Protein AF-A0A3D0XN95-F1 (afdb_monomer)

Foldseek 3Di:
DDDDDPVVVVVVVVVVVVVVVVVVVVVVVPPPDDDDDDDDDDDDDDDDDPDPDDDPPPPPDPPPLVVVLVVLCCQLCPPNDDQQSSQLSLQVSLVCLVVVDDCPQKDKQAARDDQLLLFRIKIWRQDDPPPPPPDPGEIEIEGEHEDPPDALPDLVSVVVSLVSNLCLLLVVDDRHDPSSVVVSVVVNVCLVVDDPRYAYEYEYEEADDDDPVNVVSQVVSQVVSCVRRNPRYHYYYGHVVVSSVVVNVVVPPPPPDDDFDWDWDDDPDPDIDTDGDPVSVCVSVPD

Sequence (287 aa):
MSAMSAEAQKNVRRIAASAHLQIGSQQKKINGWWHSHQFAEAGKAYYDHSSEVSMEVIMDHLPNFLDFLESWREDIIIDNPSSVERGRRFAQKILKDWLNSSDEGLEYFYCDGAGDGGIDLAILNTGSDDSSDGTPNSHTWYLIQSKFGKAFQGSSTLFEESQKLIETLEGKRHHLNSMTDDLVERISNFRKAASENDKIILCFATENPLNDQEKSDLNEIRYMGRHRLGEIFDVESISVENIYKRIEEDSVKPEISVVMRTNVVPSGDNLLVGSTKLIDLYKFVFV

Solvent-accessible surface area (backbone atoms only — not comparable to full-atom values): 17297 Å² total; per-residue (Å²): 141,81,82,80,54,73,68,59,60,52,52,55,54,53,54,55,53,56,55,53,56,64,54,58,65,61,56,68,77,64,72,83,66,84,90,82,83,88,83,84,90,85,90,78,90,87,81,90,80,88,73,87,77,82,77,79,77,77,76,80,68,79,66,57,69,68,62,42,52,53,62,66,39,45,82,37,50,56,90,69,53,54,75,62,56,28,37,50,42,39,50,52,53,56,47,56,64,63,66,72,60,72,75,74,43,58,46,80,45,77,32,75,69,81,40,33,40,56,36,51,32,37,34,41,34,58,44,70,90,78,53,85,79,75,60,76,87,36,40,34,35,40,38,29,33,61,37,69,100,38,56,73,80,50,61,66,51,53,51,56,41,50,48,39,31,53,36,37,72,69,65,73,57,93,67,58,39,74,66,38,49,55,51,45,50,51,53,48,54,44,67,76,68,55,57,93,70,24,37,39,30,42,31,42,38,26,52,54,68,76,52,74,66,49,54,52,48,45,53,54,49,27,52,54,40,22,76,74,74,34,85,42,39,41,61,49,78,46,23,52,51,60,45,49,51,50,52,51,59,64,64,65,52,84,75,82,82,72,94,68,72,59,52,71,44,76,62,69,97,89,38,74,48,70,50,63,53,69,69,56,63,53,56,68,79,76,114

Structure (mmCIF, N/CA/C/O backbone):
data_AF-A0A3D0XN95-F1
#
_entry.id   AF-A0A3D0XN95-F1
#
loop_
_atom_site.group_PDB
_atom_site.id
_atom_site.type_symbol
_atom_site.label_atom_id
_atom_site.label_alt_id
_atom_site.label_comp_id
_atom_site.label_asym_id
_atom_site.label_entity_id
_atom_site.label_seq_id
_atom_site.pdbx_PDB_ins_code
_atom_site.Cartn_x
_atom_site.Cartn_y
_atom_site.Cartn_z
_atom_site.occupancy
_atom_site.B_iso_or_equiv
_atom_site.auth_seq_id
_atom_site.auth_comp_id
_atom_site.auth_asym_id
_atom_site.auth_atom_id
_atom_site.pdbx_PDB_model_num
ATOM 1 N N . MET A 1 1 ? -22.372 7.043 -54.250 1.00 38.69 1 MET A N 1
ATOM 2 C CA . MET A 1 1 ? -22.547 8.341 -53.563 1.00 38.69 1 MET A CA 1
ATOM 3 C C . MET A 1 1 ? -23.722 8.209 -52.609 1.00 38.69 1 MET A C 1
ATOM 5 O O . MET A 1 1 ? -24.854 8.221 -53.066 1.00 38.69 1 MET A O 1
ATOM 9 N N . SER A 1 2 ? -23.457 7.993 -51.320 1.00 39.78 2 SER A N 1
ATOM 10 C CA . SER A 1 2 ? -24.478 8.037 -50.267 1.00 39.78 2 SER A CA 1
ATOM 11 C C . SER A 1 2 ? -24.239 9.312 -49.464 1.00 39.78 2 SER A C 1
ATOM 13 O O . SER A 1 2 ? -23.130 9.529 -48.978 1.00 39.78 2 SER A O 1
ATOM 15 N N . ALA A 1 3 ? -25.232 10.198 -49.425 1.00 41.50 3 ALA A N 1
ATOM 16 C CA . ALA A 1 3 ? -25.154 11.452 -48.692 1.00 41.50 3 ALA A CA 1
ATOM 17 C C . ALA A 1 3 ? -25.271 11.167 -47.187 1.00 41.50 3 ALA A C 1
ATOM 19 O O . ALA A 1 3 ? -26.263 10.598 -46.734 1.00 41.50 3 ALA A O 1
ATOM 20 N N . MET A 1 4 ? -24.255 11.559 -46.414 1.00 45.19 4 MET A N 1
ATOM 21 C CA . MET A 1 4 ? -24.313 11.530 -44.951 1.00 45.19 4 MET A CA 1
ATOM 22 C C . MET A 1 4 ? -25.458 12.417 -44.449 1.00 45.19 4 MET A C 1
ATOM 24 O O . MET A 1 4 ? -25.619 13.550 -44.903 1.00 45.19 4 MET A O 1
ATOM 28 N N . SER A 1 5 ? -26.228 11.902 -43.488 1.00 58.12 5 SER A N 1
ATOM 29 C CA . SER A 1 5 ? -27.313 12.638 -42.835 1.00 58.12 5 SER A CA 1
ATOM 30 C C . SER A 1 5 ? -26.773 13.858 -42.070 1.00 58.12 5 SER A C 1
ATOM 32 O O . SER A 1 5 ? -25.661 13.841 -41.531 1.00 58.12 5 SER A O 1
ATOM 34 N N . ALA A 1 6 ? -27.576 14.925 -42.010 1.00 46.06 6 ALA A N 1
ATOM 35 C CA . ALA A 1 6 ? -27.247 16.180 -41.331 1.00 46.06 6 ALA A CA 1
ATOM 36 C C . ALA A 1 6 ? -26.903 15.998 -39.834 1.00 46.06 6 ALA A C 1
ATOM 38 O O . ALA A 1 6 ? -26.145 16.790 -39.272 1.00 46.06 6 ALA A O 1
ATOM 39 N N . GLU A 1 7 ? -27.390 14.922 -39.207 1.00 40.81 7 GLU A N 1
ATOM 40 C CA . GLU A 1 7 ? -27.072 14.530 -37.827 1.00 40.81 7 GLU A CA 1
ATOM 41 C C . GLU A 1 7 ? -25.581 14.167 -37.676 1.00 40.81 7 GLU A C 1
ATOM 43 O O . GLU A 1 7 ? -24.904 14.602 -36.742 1.00 40.81 7 GLU A O 1
ATOM 48 N N . ALA A 1 8 ? -25.029 13.444 -38.658 1.00 40.41 8 ALA A N 1
ATOM 49 C CA . ALA A 1 8 ? -23.632 13.017 -38.666 1.00 40.41 8 ALA A CA 1
ATOM 50 C C . ALA A 1 8 ? -22.678 14.204 -38.876 1.00 40.41 8 ALA A C 1
ATOM 52 O O . ALA A 1 8 ? -21.630 14.288 -38.237 1.00 40.41 8 ALA A O 1
ATOM 53 N N . GLN A 1 9 ? -23.067 15.182 -39.698 1.00 41.91 9 GLN A N 1
ATOM 54 C CA . GLN A 1 9 ? -22.288 16.411 -39.889 1.00 41.91 9 GLN A CA 1
ATOM 55 C C . GLN A 1 9 ? -22.263 17.290 -38.627 1.00 41.91 9 GLN A C 1
ATOM 57 O O . GLN A 1 9 ? -21.264 17.964 -38.358 1.00 41.91 9 GLN A O 1
ATOM 62 N N . LYS A 1 10 ? -23.335 17.266 -37.825 1.00 41.88 10 LYS A N 1
ATOM 63 C CA . LYS A 1 10 ? -23.427 18.004 -36.559 1.00 41.88 10 LYS A CA 1
ATOM 64 C C . LYS A 1 10 ? -22.543 17.386 -35.469 1.00 41.88 10 LYS A C 1
ATOM 66 O O . LYS A 1 10 ? -21.868 18.128 -34.757 1.00 41.88 10 LYS A O 1
ATOM 71 N N . ASN A 1 11 ? -22.472 16.055 -35.394 1.00 41.75 11 ASN A N 1
ATOM 72 C CA . ASN A 1 11 ? -21.596 15.354 -34.447 1.00 41.75 11 ASN A CA 1
ATOM 73 C C . ASN A 1 11 ? -20.106 15.515 -34.788 1.00 41.75 11 ASN A C 1
ATOM 75 O O . ASN A 1 11 ? -19.307 15.782 -33.892 1.00 41.75 11 ASN A O 1
ATOM 79 N N . VAL A 1 12 ? -19.738 15.491 -36.073 1.00 40.44 12 VAL A N 1
ATOM 80 C CA . VAL A 1 12 ? -18.351 15.740 -36.517 1.00 40.44 12 VAL A CA 1
ATOM 81 C C . VAL A 1 12 ? -17.880 17.153 -36.148 1.00 40.44 12 VAL A C 1
ATOM 83 O O . VAL A 1 12 ? -16.756 17.334 -35.683 1.00 40.44 12 VAL A O 1
ATOM 86 N N . ARG A 1 13 ? -18.748 18.167 -36.270 1.00 38.28 13 ARG A N 1
ATOM 87 C CA . ARG A 1 13 ? -18.416 19.546 -35.864 1.00 38.28 13 ARG A CA 1
ATOM 88 C C . ARG A 1 13 ? -18.261 19.709 -34.351 1.00 38.28 13 ARG A C 1
ATOM 90 O O . ARG A 1 13 ? -17.455 20.526 -33.917 1.00 38.28 13 ARG A O 1
ATOM 97 N N . ARG A 1 14 ? -18.999 18.935 -33.549 1.00 39.00 14 ARG A N 1
ATOM 98 C CA . ARG A 1 14 ? -18.921 18.982 -32.079 1.00 39.00 14 ARG A CA 1
ATOM 99 C C . ARG A 1 14 ? -17.619 18.362 -31.560 1.00 39.00 14 ARG A C 1
ATOM 101 O O . ARG A 1 14 ? -16.988 18.935 -30.679 1.00 39.00 14 ARG A O 1
ATOM 108 N N . ILE A 1 15 ? -17.179 17.264 -32.177 1.00 39.69 15 ILE A N 1
ATOM 109 C CA . ILE A 1 15 ? -15.905 16.593 -31.871 1.00 39.69 15 ILE A CA 1
ATOM 110 C C . ILE A 1 15 ? -14.711 17.472 -32.284 1.00 39.69 15 ILE A C 1
ATOM 112 O O . ILE A 1 15 ? -13.781 17.659 -31.502 1.00 39.69 15 ILE A O 1
ATOM 116 N N . ALA A 1 16 ? -14.773 18.107 -33.461 1.00 34.00 16 ALA A N 1
ATOM 117 C CA . ALA A 1 16 ? -13.723 19.016 -33.928 1.00 34.00 16 ALA A CA 1
ATOM 118 C C . ALA A 1 16 ? -13.575 20.278 -33.051 1.00 34.00 16 ALA A C 1
ATOM 120 O O . ALA A 1 16 ? -12.460 20.746 -32.830 1.00 34.00 16 ALA A O 1
ATOM 121 N N . ALA A 1 17 ? -14.678 20.811 -32.512 1.00 33.47 17 ALA A N 1
ATOM 122 C CA . ALA A 1 17 ? -14.645 21.965 -31.610 1.00 33.47 17 ALA A CA 1
ATOM 123 C C . ALA A 1 17 ? -14.072 21.623 -30.220 1.00 33.47 17 ALA A C 1
ATOM 125 O O . ALA A 1 17 ? -13.366 22.444 -29.637 1.00 33.47 17 ALA A O 1
ATOM 126 N N . SER A 1 18 ? -14.319 20.408 -29.715 1.00 32.75 18 SER A N 1
ATOM 127 C CA . SER A 1 18 ? -13.774 19.948 -28.428 1.00 32.75 18 SER A CA 1
ATOM 128 C C . SER A 1 18 ? -12.261 19.703 -28.500 1.00 32.75 18 SER A C 1
ATOM 130 O O . SER A 1 18 ? -11.528 20.088 -27.592 1.00 32.75 18 SER A O 1
ATOM 132 N N . ALA A 1 19 ? -11.772 19.169 -29.627 1.00 32.81 19 ALA A N 1
ATOM 133 C CA . ALA A 1 19 ? -10.341 18.973 -29.869 1.00 32.81 19 ALA A CA 1
ATOM 134 C C . ALA A 1 19 ? -9.568 20.302 -30.012 1.00 32.81 19 ALA A C 1
ATOM 136 O O . ALA A 1 19 ? -8.422 20.410 -29.579 1.00 32.81 19 ALA A O 1
ATOM 137 N N . HIS A 1 20 ? -10.195 21.349 -30.564 1.00 30.14 20 HIS A N 1
ATOM 138 C CA . HIS A 1 20 ? -9.554 22.661 -30.726 1.00 30.14 20 HIS A CA 1
ATOM 139 C C . HIS A 1 20 ? -9.358 23.412 -29.393 1.00 30.14 20 HIS A C 1
ATOM 141 O O . HIS A 1 20 ? -8.415 24.190 -29.254 1.00 30.14 20 HIS A O 1
ATOM 147 N N . LEU A 1 21 ? -10.207 23.153 -28.391 1.00 33.44 21 LEU A N 1
ATOM 148 C CA . LEU A 1 21 ? -10.106 23.759 -27.056 1.00 33.44 21 LEU A CA 1
ATOM 149 C C . LEU A 1 21 ? -9.021 23.110 -26.179 1.00 33.44 21 LEU A C 1
ATOM 151 O O . LEU A 1 21 ? -8.367 23.819 -25.417 1.00 33.44 21 LEU A O 1
ATOM 155 N N . GLN A 1 22 ? -8.770 21.804 -26.326 1.00 34.84 22 GLN A N 1
ATOM 156 C CA . GLN A 1 22 ? -7.697 21.108 -25.596 1.00 34.84 22 GLN A CA 1
ATOM 157 C C . GLN A 1 22 ? -6.292 21.434 -26.128 1.00 34.84 22 GLN A C 1
ATOM 159 O O . GLN A 1 22 ? -5.339 21.489 -25.355 1.00 34.84 22 GLN A O 1
ATOM 164 N N . ILE A 1 23 ? -6.156 21.718 -27.426 1.00 34.66 23 ILE A N 1
ATOM 165 C CA . ILE A 1 23 ? -4.858 22.054 -28.036 1.00 34.66 23 ILE A CA 1
ATOM 166 C C . ILE A 1 23 ? -4.453 23.509 -27.718 1.00 34.66 23 ILE A C 1
ATOM 168 O O . ILE A 1 23 ? -3.278 23.802 -27.488 1.00 34.66 23 ILE A O 1
ATOM 172 N N . GLY A 1 24 ? -5.426 24.422 -27.601 1.00 30.47 24 GLY A N 1
ATOM 173 C CA . GLY A 1 24 ? -5.173 25.837 -27.306 1.00 30.47 24 GLY A CA 1
ATOM 174 C C . GLY A 1 24 ? -4.627 26.129 -25.899 1.00 30.47 24 GLY A C 1
ATOM 175 O O . GLY A 1 24 ? -3.962 27.151 -25.709 1.00 30.47 24 GLY A O 1
ATOM 176 N N . SER A 1 25 ? -4.862 25.258 -24.910 1.00 34.44 25 SER A N 1
ATOM 177 C CA . SER A 1 25 ? -4.380 25.462 -23.533 1.00 34.44 25 SER A CA 1
ATOM 178 C C . SER A 1 25 ? -2.926 25.014 -23.335 1.00 34.44 25 SER A C 1
ATOM 180 O O . SER A 1 25 ? -2.203 25.630 -22.549 1.00 34.44 25 SER A O 1
ATOM 182 N N . GLN A 1 26 ? -2.455 24.023 -24.100 1.00 33.81 26 GLN A N 1
ATOM 183 C CA . GLN A 1 26 ? -1.064 23.560 -24.045 1.00 33.81 26 GLN A CA 1
ATOM 184 C C . GLN A 1 26 ? -0.099 24.434 -24.865 1.00 33.81 26 GLN A 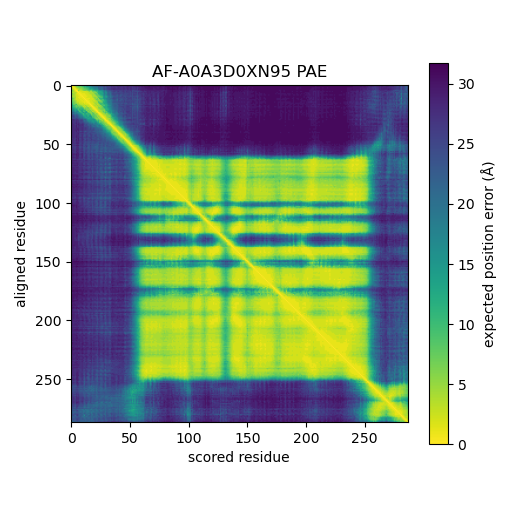C 1
ATOM 186 O O . GLN A 1 26 ? 1.057 24.610 -24.482 1.00 33.81 26 GLN A O 1
ATOM 191 N N . GLN A 1 27 ? -0.575 25.094 -25.926 1.00 31.34 27 GLN A N 1
ATOM 192 C CA . GLN A 1 27 ? 0.262 25.954 -26.776 1.00 31.34 27 GLN A CA 1
ATOM 193 C C . GLN A 1 27 ? 0.691 27.284 -26.131 1.00 31.34 27 GLN A C 1
ATOM 195 O O . GLN A 1 27 ? 1.663 27.898 -26.572 1.00 31.34 27 GLN A O 1
ATOM 200 N N . LYS A 1 28 ? 0.040 27.729 -25.046 1.00 33.41 28 LYS A N 1
ATOM 201 C CA . LYS A 1 28 ? 0.428 28.967 -24.342 1.00 33.41 28 LYS A CA 1
ATOM 202 C C . LYS A 1 28 ? 1.665 28.831 -23.448 1.00 33.41 28 LYS A C 1
ATOM 204 O O . LYS A 1 28 ? 2.255 29.855 -23.120 1.00 33.41 28 LYS A O 1
ATOM 209 N N . LYS A 1 29 ? 2.087 27.615 -23.077 1.00 34.34 29 LYS A N 1
ATOM 210 C CA . LYS A 1 29 ? 3.284 27.411 -22.235 1.00 34.34 29 LYS A CA 1
ATOM 211 C C . LYS A 1 29 ? 4.600 27.357 -23.021 1.00 34.34 29 LYS A C 1
ATOM 213 O O . LYS A 1 29 ? 5.652 27.509 -22.414 1.00 34.34 29 LYS A O 1
ATOM 218 N N . ILE A 1 30 ? 4.554 27.204 -24.346 1.00 32.94 30 ILE A N 1
ATOM 219 C CA . ILE A 1 30 ? 5.758 26.981 -25.169 1.00 32.94 30 ILE A CA 1
ATOM 220 C C . ILE A 1 30 ? 6.213 28.259 -25.911 1.00 32.94 30 ILE A C 1
ATOM 222 O O . ILE A 1 30 ? 7.388 28.408 -26.224 1.00 32.94 30 ILE A O 1
ATOM 226 N N . ASN A 1 31 ? 5.341 29.258 -26.091 1.00 29.31 31 ASN A N 1
ATOM 227 C CA . ASN A 1 31 ? 5.646 30.478 -26.864 1.00 29.31 31 ASN A CA 1
ATOM 228 C C . ASN A 1 31 ? 6.386 31.595 -26.086 1.00 29.31 31 ASN A C 1
ATOM 230 O O . ASN A 1 31 ? 6.378 32.748 -26.510 1.00 29.31 31 ASN A O 1
ATOM 234 N N . GLY A 1 32 ? 7.012 31.288 -24.945 1.00 30.02 32 GLY A N 1
ATOM 235 C CA . GLY A 1 32 ? 7.774 32.261 -24.141 1.00 30.02 32 GLY A CA 1
ATOM 236 C C . GLY A 1 32 ? 9.239 32.436 -24.555 1.00 30.02 32 GLY A C 1
ATOM 237 O O . GLY A 1 32 ? 9.941 33.281 -24.004 1.00 30.02 32 GLY A O 1
ATOM 238 N N . TRP A 1 33 ? 9.715 31.649 -25.514 1.00 29.66 33 TRP A N 1
ATOM 239 C CA . TRP A 1 33 ? 11.101 31.664 -25.960 1.00 29.66 33 TRP A CA 1
ATOM 240 C C . TRP A 1 33 ? 11.114 31.814 -27.483 1.00 29.66 33 TRP A C 1
ATOM 242 O O . TRP A 1 33 ? 10.385 31.107 -28.170 1.00 29.66 33 TRP A O 1
ATOM 252 N N . TRP A 1 34 ? 11.933 32.740 -27.987 1.00 25.95 34 TRP A N 1
ATOM 253 C CA . TRP A 1 34 ? 12.151 33.068 -29.408 1.00 25.95 34 TRP A CA 1
ATOM 254 C C . TRP A 1 34 ? 11.196 34.092 -30.047 1.00 25.95 34 TRP A C 1
ATOM 256 O O . TRP A 1 34 ? 10.485 33.838 -31.015 1.00 25.95 34 TRP A O 1
ATOM 266 N N . HIS A 1 35 ? 11.295 35.341 -29.590 1.00 30.53 35 HIS A N 1
ATOM 267 C CA . HIS A 1 35 ? 11.301 36.465 -30.527 1.00 30.53 35 HIS A CA 1
ATOM 268 C C . HIS A 1 35 ? 12.750 36.762 -30.917 1.00 30.53 35 HIS A C 1
ATOM 270 O O . HIS A 1 35 ? 13.532 37.168 -30.063 1.00 30.53 35 HIS A O 1
ATOM 276 N N . SER A 1 36 ? 13.113 36.583 -32.192 1.00 29.39 36 SER A N 1
ATOM 277 C CA . SER A 1 36 ? 13.575 37.682 -33.056 1.00 29.39 36 SER A CA 1
ATOM 278 C C . SER A 1 36 ? 14.161 37.188 -34.397 1.00 29.39 36 SER A C 1
ATOM 280 O O . SER A 1 36 ? 14.805 36.150 -34.459 1.00 29.39 36 SER A O 1
ATOM 282 N N . HIS A 1 37 ? 13.959 38.021 -35.425 1.00 27.55 37 HIS A N 1
ATOM 283 C CA . HIS A 1 37 ? 14.639 38.098 -36.730 1.00 27.55 37 HIS A CA 1
ATOM 284 C C . HIS A 1 37 ? 14.218 37.158 -37.881 1.00 27.55 37 HIS A C 1
ATOM 286 O O . HIS A 1 37 ? 14.636 36.016 -38.005 1.00 27.55 37 HIS A O 1
ATOM 292 N N . GLN A 1 38 ? 13.390 37.754 -38.754 1.00 30.27 38 GLN A N 1
ATOM 293 C CA . GLN A 1 38 ? 13.483 37.812 -40.223 1.00 30.27 38 GLN A CA 1
ATOM 294 C C . GLN A 1 38 ? 14.516 36.895 -40.899 1.00 30.27 38 GLN A C 1
ATOM 296 O O . GLN A 1 38 ? 15.697 37.063 -40.649 1.00 30.27 38 GLN A O 1
ATOM 301 N N . PHE A 1 39 ? 14.082 36.093 -41.880 1.00 27.31 39 PHE A N 1
ATOM 302 C CA . PHE A 1 39 ? 14.499 36.252 -43.282 1.00 27.31 39 PHE A CA 1
ATOM 303 C C . PHE A 1 39 ? 13.476 35.595 -44.222 1.00 27.31 39 PHE A C 1
ATOM 305 O O . PHE A 1 39 ? 13.136 34.419 -44.103 1.00 27.31 39 PHE A O 1
ATOM 312 N N . ALA A 1 40 ? 12.962 36.412 -45.139 1.00 30.00 40 ALA A N 1
ATOM 313 C CA . ALA A 1 40 ? 12.349 35.981 -46.384 1.00 30.00 40 ALA A CA 1
ATOM 314 C C . ALA A 1 40 ? 13.454 35.617 -47.394 1.00 30.00 40 ALA A C 1
ATOM 316 O O . ALA A 1 40 ? 14.588 36.057 -47.239 1.00 30.00 40 ALA A O 1
ATOM 317 N N . GLU A 1 41 ? 13.060 34.903 -48.451 1.00 29.16 41 GLU A N 1
ATOM 318 C CA . GLU A 1 41 ? 13.826 34.607 -49.677 1.00 29.16 41 GLU A CA 1
ATOM 319 C C . GLU A 1 41 ? 14.790 33.409 -49.646 1.00 29.16 41 GLU A C 1
ATOM 321 O O . GLU A 1 41 ? 15.972 33.544 -49.363 1.00 29.16 41 GLU A O 1
ATOM 326 N N . ALA A 1 42 ? 14.293 32.247 -50.090 1.00 25.66 42 ALA A N 1
ATOM 327 C CA . ALA A 1 42 ? 15.011 31.348 -51.009 1.00 25.66 42 ALA A CA 1
ATOM 328 C C . ALA A 1 42 ? 14.068 30.247 -51.531 1.00 25.66 42 ALA A C 1
ATOM 330 O O . ALA A 1 42 ? 14.258 29.055 -51.312 1.00 25.66 42 ALA A O 1
ATOM 331 N N . GLY A 1 43 ? 13.006 30.648 -52.232 1.00 30.20 43 GLY A N 1
ATOM 332 C CA . GLY A 1 43 ? 12.266 29.731 -53.090 1.00 30.20 43 GLY A CA 1
ATOM 333 C C . GLY A 1 43 ? 12.896 29.719 -54.477 1.00 30.20 43 GLY A C 1
ATOM 334 O O . GLY A 1 43 ? 12.663 30.662 -55.228 1.00 30.20 43 GLY A O 1
ATOM 335 N N . LYS A 1 44 ? 13.664 28.675 -54.818 1.00 29.33 44 LYS A N 1
ATOM 336 C CA . LYS A 1 44 ? 13.716 28.065 -56.163 1.00 29.33 44 LYS A CA 1
ATOM 337 C C . LYS A 1 44 ? 14.794 26.985 -56.262 1.00 29.33 44 LYS A C 1
ATOM 339 O O . LYS A 1 44 ? 15.927 27.200 -55.863 1.00 29.33 44 LYS A O 1
ATOM 344 N N . ALA A 1 45 ? 14.401 25.914 -56.951 1.00 30.16 45 ALA A N 1
ATOM 345 C CA . ALA A 1 45 ? 15.193 24.772 -57.400 1.00 30.16 45 ALA A CA 1
ATOM 346 C C . ALA A 1 45 ? 15.533 23.747 -56.312 1.00 30.16 45 ALA A C 1
ATOM 348 O O . ALA A 1 45 ? 16.535 23.877 -55.637 1.00 30.16 45 ALA A O 1
ATOM 349 N N . TYR A 1 46 ? 14.690 22.722 -56.187 1.00 27.05 46 TYR A N 1
ATOM 350 C CA . TYR A 1 46 ? 15.087 21.307 -56.210 1.00 27.05 46 TYR A CA 1
ATOM 351 C C . TYR A 1 46 ? 13.787 20.495 -56.270 1.00 27.05 46 TYR A C 1
ATOM 353 O O . TYR A 1 46 ? 13.112 20.280 -55.268 1.00 27.05 46 TYR A O 1
ATOM 361 N N . TYR A 1 47 ? 13.370 20.156 -57.489 1.00 29.02 47 TYR A N 1
ATOM 362 C CA . TYR A 1 47 ? 12.383 19.107 -57.718 1.00 29.02 47 TYR A CA 1
ATOM 363 C C . TYR A 1 47 ? 13.150 17.850 -58.092 1.00 29.02 47 TYR A C 1
ATOM 365 O O . TYR A 1 47 ? 14.153 17.934 -58.799 1.00 29.02 47 TYR A O 1
ATOM 373 N N . ASP A 1 48 ? 12.572 16.732 -57.676 1.00 30.94 48 ASP A N 1
ATOM 374 C CA . ASP A 1 48 ? 12.966 15.364 -57.980 1.00 30.94 48 ASP A CA 1
ATOM 375 C C . ASP A 1 48 ? 14.045 14.826 -57.046 1.00 30.94 48 ASP A C 1
ATOM 377 O O . ASP A 1 48 ? 15.201 15.198 -57.170 1.00 30.94 48 ASP A O 1
ATOM 381 N N . HIS A 1 49 ? 13.606 14.040 -56.060 1.00 29.44 49 HIS A N 1
ATOM 382 C CA . HIS A 1 49 ? 14.213 12.831 -55.481 1.00 29.44 49 HIS A CA 1
ATOM 383 C C . HIS A 1 49 ? 13.200 12.346 -54.428 1.00 29.44 49 HIS A C 1
ATOM 385 O O . HIS A 1 49 ? 13.252 12.720 -53.258 1.00 29.44 49 HIS A O 1
ATOM 391 N N . SER A 1 50 ? 12.194 11.579 -54.860 1.00 31.88 50 SER A N 1
ATOM 392 C CA . SER A 1 50 ? 11.298 10.871 -53.942 1.00 31.88 50 SER A CA 1
ATOM 393 C C . SER A 1 50 ? 12.049 9.684 -53.340 1.00 31.88 50 SER A C 1
ATOM 395 O O . SER A 1 50 ? 12.012 8.578 -53.878 1.00 31.88 50 SER A O 1
ATOM 397 N N . SER A 1 51 ? 12.772 9.910 -52.250 1.00 34.62 51 SER A N 1
ATOM 398 C CA . SER A 1 51 ? 13.300 8.828 -51.425 1.00 34.62 51 SER A CA 1
ATOM 399 C C . SER A 1 51 ? 12.142 8.259 -50.602 1.00 34.62 51 SER A C 1
ATOM 401 O O . SER A 1 51 ? 11.615 8.936 -49.720 1.00 34.62 51 SER A O 1
ATOM 403 N N . GLU A 1 52 ? 11.718 7.024 -50.886 1.00 34.19 52 GLU A N 1
ATOM 404 C CA . GLU A 1 52 ? 10.950 6.237 -49.916 1.00 34.19 52 GLU A CA 1
ATOM 405 C C . GLU A 1 52 ? 11.873 5.987 -48.715 1.00 34.19 52 GLU A C 1
ATOM 407 O O . GLU A 1 52 ? 12.754 5.133 -48.754 1.00 34.19 52 GLU A O 1
ATOM 412 N N . VAL A 1 53 ? 11.719 6.789 -47.662 1.00 33.97 53 VAL A N 1
ATOM 413 C CA . VAL A 1 53 ? 12.355 6.530 -46.370 1.00 33.97 53 VAL A CA 1
ATOM 414 C C . VAL A 1 53 ? 11.431 5.582 -45.613 1.00 33.97 53 VAL A C 1
ATOM 416 O O . VAL A 1 53 ? 10.422 6.003 -45.051 1.00 33.97 53 VAL A O 1
ATOM 419 N N . SER A 1 54 ? 11.747 4.288 -45.631 1.00 31.78 54 SER A N 1
ATOM 420 C CA . SER A 1 54 ? 11.168 3.328 -44.694 1.00 31.78 54 SER A CA 1
ATOM 421 C C . SER A 1 54 ? 11.842 3.532 -43.340 1.00 31.78 54 SER A C 1
ATOM 423 O O . SER A 1 54 ? 12.987 3.131 -43.139 1.00 31.78 54 SER A O 1
ATOM 425 N N . MET A 1 55 ? 11.153 4.206 -42.427 1.00 33.06 55 MET A N 1
ATOM 426 C CA . MET A 1 55 ? 11.562 4.277 -41.032 1.00 33.06 55 MET A CA 1
ATOM 427 C C . MET A 1 55 ? 11.034 3.006 -40.358 1.00 33.06 55 MET A C 1
ATOM 429 O O . MET A 1 55 ? 9.840 2.906 -40.082 1.00 33.06 55 MET A O 1
ATOM 433 N N . GLU A 1 56 ? 11.891 2.000 -40.171 1.00 31.20 56 GLU A N 1
ATOM 434 C CA . GLU A 1 56 ? 11.594 0.929 -39.217 1.00 31.20 56 GLU A CA 1
ATOM 435 C C . GLU A 1 56 ? 11.598 1.570 -37.830 1.00 31.20 56 GLU A C 1
ATOM 437 O O . GLU A 1 56 ? 12.643 1.960 -37.308 1.00 31.20 56 GLU A O 1
ATOM 442 N N . VAL A 1 57 ? 10.407 1.742 -37.260 1.00 35.84 57 VAL A N 1
ATOM 443 C CA . VAL A 1 57 ? 10.268 2.002 -35.832 1.00 35.84 57 VAL A CA 1
ATOM 444 C C . VAL A 1 57 ? 10.724 0.718 -35.153 1.00 35.84 57 VAL A C 1
ATOM 446 O O . VAL A 1 57 ? 10.008 -0.282 -35.170 1.00 35.84 57 VAL A O 1
ATOM 449 N N . ILE A 1 58 ? 11.956 0.718 -34.644 1.00 35.72 58 ILE A N 1
ATOM 450 C CA . ILE A 1 58 ? 12.428 -0.337 -33.752 1.00 35.72 58 ILE A CA 1
ATOM 451 C C . ILE A 1 58 ? 11.471 -0.292 -32.566 1.00 35.72 58 ILE A C 1
ATOM 453 O O . ILE A 1 58 ? 11.430 0.701 -31.844 1.00 35.72 58 ILE A O 1
ATOM 457 N N . MET A 1 59 ? 10.629 -1.317 -32.448 1.00 41.12 59 MET A N 1
ATOM 458 C CA . MET A 1 59 ? 9.756 -1.466 -31.297 1.00 41.12 59 MET A CA 1
ATOM 459 C C . MET A 1 59 ? 10.671 -1.586 -30.082 1.00 41.12 59 MET A C 1
ATOM 461 O O . MET A 1 59 ? 11.435 -2.550 -29.989 1.00 41.12 59 MET A O 1
ATOM 465 N N . ASP A 1 60 ? 10.615 -0.612 -29.176 1.00 51.97 60 ASP A N 1
ATOM 466 C CA . ASP A 1 60 ? 11.150 -0.791 -27.832 1.00 51.97 60 ASP A CA 1
ATOM 467 C C . ASP A 1 60 ? 10.292 -1.878 -27.182 1.00 51.97 60 ASP A C 1
ATOM 469 O O . ASP A 1 60 ? 9.240 -1.622 -26.596 1.00 51.97 60 ASP A O 1
ATOM 473 N N . HIS A 1 61 ? 10.697 -3.135 -27.368 1.00 63.75 61 HIS A N 1
ATOM 474 C CA . HIS A 1 61 ? 10.188 -4.224 -26.558 1.00 63.75 61 HIS A CA 1
ATOM 475 C C . HIS A 1 61 ? 10.423 -3.833 -25.105 1.00 63.75 61 HIS A C 1
ATOM 477 O O . HIS A 1 61 ? 11.539 -3.439 -24.750 1.00 63.75 61 HIS A O 1
ATOM 483 N N . LEU A 1 62 ? 9.375 -3.928 -24.281 1.00 70.44 62 LEU A N 1
ATOM 484 C CA . LEU A 1 62 ? 9.522 -3.691 -22.854 1.00 70.44 62 LEU A CA 1
ATOM 485 C C . LEU A 1 62 ? 10.709 -4.540 -22.359 1.00 70.44 62 LEU A C 1
ATOM 487 O O . LEU A 1 62 ? 10.775 -5.730 -22.699 1.00 70.44 62 LEU A O 1
ATOM 491 N N . PRO A 1 63 ? 11.663 -3.960 -21.606 1.00 82.75 63 PRO A N 1
ATOM 492 C CA . PRO A 1 63 ? 12.764 -4.733 -21.049 1.00 82.75 63 PRO A CA 1
ATOM 493 C C . PRO A 1 63 ? 12.194 -5.898 -20.241 1.00 82.75 63 PRO A C 1
ATOM 495 O O . PRO A 1 63 ? 11.096 -5.786 -19.693 1.00 82.75 63 PRO A O 1
ATOM 498 N N . ASN A 1 64 ? 12.912 -7.021 -20.148 1.00 90.56 64 ASN A N 1
ATOM 499 C CA . ASN A 1 64 ? 12.463 -8.108 -19.276 1.00 90.56 64 ASN A CA 1
ATOM 500 C C . ASN A 1 64 ? 12.359 -7.607 -17.821 1.00 90.56 64 ASN A C 1
ATOM 502 O O . ASN A 1 64 ? 12.975 -6.606 -17.452 1.00 90.56 64 ASN A O 1
ATOM 506 N N . PHE A 1 65 ? 11.599 -8.314 -16.982 1.00 90.19 65 PHE A N 1
ATOM 507 C CA . PHE A 1 65 ? 11.331 -7.862 -15.615 1.00 90.19 65 PHE A CA 1
ATOM 508 C C . PHE A 1 65 ? 12.596 -7.546 -14.795 1.00 90.19 65 PHE A C 1
ATOM 510 O O . PHE A 1 65 ? 12.566 -6.624 -13.987 1.00 90.19 65 PHE A O 1
ATOM 517 N N . LEU A 1 66 ? 13.707 -8.267 -14.989 1.00 91.06 66 LEU A N 1
ATOM 518 C CA . LEU A 1 66 ? 14.936 -8.011 -14.229 1.00 91.06 66 LEU A CA 1
ATOM 519 C C . LEU A 1 66 ? 15.575 -6.677 -14.624 1.00 91.06 66 LEU A C 1
ATOM 521 O O . LEU A 1 66 ? 15.908 -5.890 -13.740 1.00 91.06 66 LEU A O 1
ATOM 525 N N . ASP A 1 67 ? 15.671 -6.400 -15.924 1.00 91.56 67 ASP A N 1
ATOM 526 C CA . ASP A 1 67 ? 16.198 -5.133 -16.446 1.00 91.56 67 ASP A CA 1
ATOM 527 C C . ASP A 1 67 ? 15.271 -3.958 -16.074 1.00 91.56 67 ASP A C 1
ATOM 529 O O . ASP A 1 67 ? 15.719 -2.876 -15.678 1.00 91.56 67 ASP A O 1
ATOM 533 N N . PHE A 1 68 ? 13.952 -4.184 -16.122 1.00 91.56 68 PHE A N 1
ATOM 534 C CA . PHE A 1 68 ? 12.970 -3.228 -15.617 1.00 91.56 68 PHE A CA 1
ATOM 535 C C . PHE A 1 68 ? 13.171 -2.957 -14.125 1.00 91.56 68 PHE A C 1
ATOM 537 O O . PHE A 1 68 ? 13.244 -1.805 -13.723 1.00 91.56 68 PHE A O 1
ATOM 544 N N . LEU A 1 69 ? 13.292 -3.992 -13.294 1.00 91.69 69 LEU A N 1
ATOM 545 C CA . LEU A 1 69 ? 13.465 -3.844 -11.852 1.00 91.69 69 LEU A CA 1
ATOM 546 C C . LEU A 1 69 ? 14.772 -3.121 -11.503 1.00 91.69 69 LEU A C 1
ATOM 548 O O . LEU A 1 69 ? 14.795 -2.333 -10.559 1.00 91.69 69 LEU A O 1
ATOM 552 N N . GLU A 1 70 ? 15.856 -3.379 -12.236 1.00 91.81 70 GLU A N 1
ATOM 553 C CA . GLU A 1 70 ? 17.134 -2.692 -12.035 1.00 91.81 70 GLU A CA 1
ATOM 554 C C . GLU A 1 70 ? 17.013 -1.196 -12.335 1.00 91.81 70 GLU A C 1
ATOM 556 O O . GLU A 1 70 ? 17.271 -0.386 -11.441 1.00 91.81 70 GLU A O 1
ATOM 561 N N . SER A 1 71 ? 16.509 -0.833 -13.519 1.00 90.19 71 SER A N 1
ATOM 562 C CA . SER A 1 71 ? 16.260 0.574 -13.878 1.00 90.19 71 SER A CA 1
ATOM 563 C C . SER A 1 71 ? 15.258 1.244 -12.928 1.00 90.19 71 SER A C 1
ATOM 565 O O . SER A 1 71 ? 15.457 2.366 -12.462 1.00 90.19 71 SER A O 1
ATOM 567 N N . TRP A 1 72 ? 14.207 0.526 -12.530 1.00 92.44 72 TRP A N 1
ATOM 568 C CA . TRP A 1 72 ? 13.207 1.009 -11.587 1.00 92.44 72 TRP A CA 1
ATOM 569 C C . TRP A 1 72 ? 13.808 1.303 -10.202 1.00 92.44 72 TRP A C 1
ATOM 571 O O . TRP A 1 72 ? 13.368 2.229 -9.519 1.00 92.44 72 TRP A O 1
ATOM 581 N N . ARG A 1 73 ? 14.853 0.585 -9.778 1.00 93.44 73 ARG A N 1
ATOM 582 C CA . ARG A 1 73 ? 15.532 0.821 -8.494 1.00 93.44 73 ARG A CA 1
ATOM 583 C C . ARG A 1 73 ? 16.484 2.014 -8.492 1.00 93.44 73 ARG A C 1
ATOM 585 O O . ARG A 1 73 ? 16.809 2.466 -7.395 1.00 93.44 73 ARG A O 1
ATOM 592 N N . GLU A 1 74 ? 16.919 2.527 -9.642 1.00 92.75 74 GLU A N 1
ATOM 593 C CA . GLU A 1 74 ? 17.958 3.569 -9.722 1.00 92.75 74 GLU A CA 1
ATOM 594 C C . GLU A 1 74 ? 17.634 4.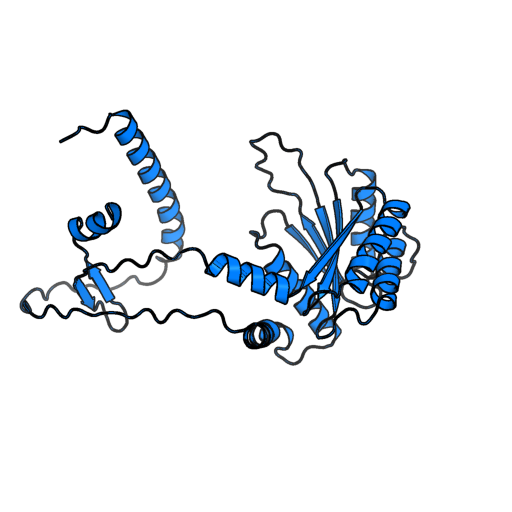784 -8.843 1.00 92.75 74 GLU A C 1
ATOM 596 O O . GLU A 1 74 ? 18.411 5.123 -7.949 1.00 92.75 74 GLU A O 1
ATOM 601 N N . ASP A 1 75 ? 16.436 5.357 -8.983 1.00 89.56 75 ASP A N 1
ATOM 602 C CA . ASP A 1 75 ? 15.990 6.509 -8.180 1.00 89.56 75 ASP A CA 1
ATOM 603 C C . ASP A 1 75 ? 15.903 6.209 -6.673 1.00 89.56 75 ASP A C 1
ATOM 605 O O . ASP A 1 75 ? 15.990 7.102 -5.826 1.00 89.56 75 ASP A O 1
ATOM 609 N N . ILE A 1 76 ? 15.721 4.938 -6.308 1.00 91.50 76 ILE A N 1
ATOM 610 C CA . ILE A 1 76 ? 15.621 4.514 -4.910 1.00 91.50 76 ILE A CA 1
ATOM 611 C C . ILE A 1 76 ? 17.008 4.398 -4.282 1.00 91.50 76 ILE A C 1
ATOM 613 O O . ILE A 1 76 ? 17.152 4.672 -3.091 1.00 91.50 76 ILE A O 1
ATOM 617 N N . ILE A 1 77 ? 18.026 4.011 -5.055 1.00 92.62 77 ILE A N 1
ATOM 618 C CA . ILE A 1 77 ? 19.388 3.762 -4.557 1.00 92.62 77 ILE A CA 1
ATOM 619 C C . ILE A 1 77 ? 20.382 4.886 -4.876 1.00 92.62 77 ILE A C 1
ATOM 621 O O . ILE A 1 77 ? 21.500 4.857 -4.354 1.00 92.62 77 ILE A O 1
ATOM 625 N N . ILE A 1 78 ? 19.986 5.872 -5.688 1.00 92.19 78 ILE A N 1
ATOM 626 C CA . ILE A 1 78 ? 20.828 7.013 -6.059 1.00 92.19 78 ILE A CA 1
ATOM 627 C C . ILE A 1 78 ? 21.357 7.743 -4.820 1.00 92.19 78 ILE A C 1
ATOM 629 O O . ILE A 1 78 ? 20.643 7.926 -3.829 1.00 92.19 78 ILE A O 1
ATOM 633 N N . ASP A 1 79 ? 22.628 8.135 -4.872 1.00 93.69 79 ASP A N 1
ATOM 634 C CA . ASP A 1 79 ? 23.378 8.760 -3.774 1.00 93.69 79 ASP A CA 1
ATOM 635 C C . ASP A 1 79 ? 23.554 7.888 -2.515 1.00 93.69 79 ASP A C 1
ATOM 637 O O . ASP A 1 79 ? 23.931 8.392 -1.458 1.00 93.69 79 ASP A O 1
ATOM 641 N N . ASN A 1 80 ? 23.335 6.570 -2.620 1.00 89.69 80 ASN A N 1
ATOM 642 C CA . ASN A 1 80 ? 23.515 5.592 -1.540 1.00 89.69 80 ASN A CA 1
ATOM 643 C C . ASN A 1 80 ? 22.772 5.978 -0.237 1.00 89.69 80 ASN A C 1
ATOM 645 O O . ASN A 1 80 ? 23.399 6.226 0.801 1.00 89.69 80 ASN A O 1
ATOM 649 N N . PRO A 1 81 ? 21.429 6.025 -0.262 1.00 90.62 81 PRO A N 1
ATOM 650 C CA . PRO A 1 81 ? 20.644 6.512 0.859 1.00 90.62 81 PRO A CA 1
ATOM 651 C C . PRO A 1 81 ? 20.709 5.569 2.064 1.00 90.62 81 PRO A C 1
ATOM 653 O O . PRO A 1 81 ? 20.937 4.354 1.942 1.00 90.62 81 PRO A O 1
ATOM 656 N N . SER A 1 82 ? 20.427 6.138 3.241 1.00 87.81 82 SER A N 1
ATOM 657 C CA . SER A 1 82 ? 20.227 5.373 4.476 1.00 87.81 82 SER A CA 1
ATOM 658 C C . SER A 1 82 ? 19.099 4.348 4.308 1.00 87.81 82 SER A C 1
ATOM 660 O O . SER A 1 82 ? 18.245 4.486 3.434 1.00 87.81 82 SER A O 1
ATOM 662 N N . SER A 1 83 ? 19.057 3.313 5.151 1.00 83.38 83 SER A N 1
ATOM 663 C CA . SER A 1 83 ? 17.995 2.295 5.080 1.00 83.38 83 SER A CA 1
ATOM 664 C C . SER A 1 83 ? 16.589 2.890 5.221 1.00 83.38 83 SER A C 1
ATOM 666 O O . SER A 1 83 ? 15.667 2.423 4.559 1.00 83.38 83 SER A O 1
ATOM 668 N N . VAL A 1 84 ? 16.442 3.934 6.045 1.00 81.38 84 VAL A N 1
ATOM 669 C CA . VAL A 1 84 ? 15.176 4.659 6.243 1.00 81.38 84 VAL A CA 1
ATOM 670 C C . VAL A 1 84 ? 14.793 5.409 4.972 1.00 81.38 84 VAL A C 1
ATOM 672 O O . VAL A 1 84 ? 13.707 5.213 4.440 1.00 81.38 84 VAL A O 1
ATOM 675 N N . GLU A 1 85 ? 15.720 6.203 4.436 1.00 84.94 85 GLU A N 1
ATOM 676 C CA . GLU A 1 85 ? 15.496 6.982 3.217 1.00 84.94 85 GLU A CA 1
ATOM 677 C C . GLU A 1 85 ? 15.195 6.078 2.014 1.00 84.94 85 GLU A C 1
ATOM 679 O O . GLU A 1 85 ? 14.344 6.383 1.184 1.00 84.94 85 GLU A O 1
ATOM 684 N N . ARG A 1 86 ? 15.843 4.915 1.950 1.00 88.31 86 ARG A N 1
ATOM 685 C CA . ARG A 1 86 ? 15.595 3.902 0.926 1.00 88.31 86 ARG A CA 1
ATOM 686 C C . ARG A 1 86 ? 14.194 3.306 1.021 1.00 88.31 86 ARG A C 1
ATOM 688 O O . ARG A 1 86 ? 13.531 3.174 -0.003 1.00 88.31 86 ARG A O 1
ATOM 695 N N . GLY A 1 87 ? 13.741 2.969 2.231 1.00 84.88 87 GLY A N 1
ATOM 696 C CA . GLY A 1 87 ? 12.369 2.513 2.474 1.00 84.88 87 GLY A CA 1
ATOM 697 C C . GLY A 1 87 ? 11.345 3.572 2.067 1.00 84.88 87 GLY A C 1
ATOM 698 O O . GLY A 1 87 ? 10.427 3.281 1.306 1.00 84.88 87 GLY A O 1
ATOM 699 N N . ARG A 1 88 ? 11.580 4.829 2.461 1.00 84.06 88 ARG A N 1
ATOM 700 C CA . ARG A 1 88 ? 10.738 5.976 2.098 1.00 84.06 88 ARG A CA 1
ATOM 701 C C . ARG A 1 88 ? 10.621 6.150 0.580 1.00 84.06 88 ARG A C 1
ATOM 703 O O . ARG A 1 88 ? 9.513 6.232 0.055 1.00 84.06 88 ARG A O 1
ATOM 710 N N . ARG A 1 89 ? 11.750 6.173 -0.140 1.00 89.19 89 ARG A N 1
ATOM 711 C CA . ARG A 1 89 ? 11.774 6.285 -1.613 1.00 89.19 89 ARG A CA 1
ATOM 712 C C . ARG A 1 89 ? 11.060 5.119 -2.289 1.00 89.19 89 ARG A C 1
ATOM 714 O O . ARG A 1 89 ? 10.325 5.330 -3.249 1.00 89.19 89 ARG A O 1
ATOM 721 N N . PHE A 1 90 ? 11.249 3.906 -1.775 1.00 90.38 90 PHE A N 1
ATOM 722 C CA . PHE A 1 90 ? 10.577 2.717 -2.284 1.00 90.38 90 PHE A CA 1
ATOM 723 C C . PHE A 1 90 ? 9.054 2.808 -2.130 1.00 90.38 90 PHE A C 1
ATOM 725 O O . PHE A 1 90 ? 8.347 2.652 -3.124 1.00 90.38 90 PHE A O 1
ATOM 732 N N . ALA A 1 91 ? 8.558 3.125 -0.928 1.00 88.75 91 ALA A N 1
ATOM 733 C CA . ALA A 1 91 ? 7.129 3.283 -0.655 1.00 88.75 91 ALA A CA 1
ATOM 734 C C . ALA A 1 91 ? 6.487 4.359 -1.543 1.00 88.75 91 ALA A C 1
ATOM 736 O O . ALA A 1 91 ? 5.405 4.151 -2.080 1.00 88.75 91 ALA A O 1
ATOM 737 N N . GLN A 1 92 ? 7.175 5.485 -1.748 1.00 87.38 92 GLN A N 1
ATOM 738 C CA . GLN A 1 92 ? 6.706 6.550 -2.636 1.00 87.38 92 GLN A CA 1
ATOM 739 C C . GLN A 1 92 ? 6.610 6.091 -4.092 1.00 87.38 92 GLN A C 1
ATOM 741 O O . GLN A 1 92 ? 5.577 6.282 -4.734 1.00 87.38 92 GLN A O 1
ATOM 746 N N . LYS A 1 93 ? 7.684 5.491 -4.617 1.00 90.50 93 LYS A N 1
ATOM 747 C CA . LYS A 1 93 ? 7.767 5.129 -6.035 1.00 90.50 93 LYS A CA 1
ATOM 748 C C . LYS A 1 93 ? 6.755 4.045 -6.398 1.00 90.50 93 LYS A C 1
ATOM 750 O O . LYS A 1 93 ? 5.986 4.225 -7.335 1.00 90.50 93 LYS A O 1
ATOM 755 N N . ILE A 1 94 ? 6.697 2.960 -5.621 1.00 91.00 94 ILE A N 1
ATOM 756 C CA . ILE A 1 94 ? 5.800 1.830 -5.918 1.00 91.00 94 ILE A CA 1
ATOM 757 C C . ILE A 1 94 ? 4.329 2.238 -5.898 1.00 91.00 94 ILE A C 1
ATOM 759 O O . ILE A 1 94 ? 3.534 1.754 -6.694 1.00 91.00 94 ILE A O 1
ATOM 763 N N . LEU A 1 95 ? 3.970 3.150 -5.005 1.00 87.38 95 LEU A N 1
ATOM 764 C CA . LEU A 1 95 ? 2.600 3.585 -4.817 1.00 87.38 95 LEU A CA 1
ATOM 765 C C . LEU A 1 95 ? 2.148 4.540 -5.915 1.00 87.38 95 LEU A C 1
ATOM 767 O O . LEU A 1 95 ? 1.046 4.388 -6.437 1.00 87.38 95 LEU A O 1
ATOM 771 N N . LYS A 1 96 ? 3.026 5.472 -6.300 1.00 86.44 96 LYS A N 1
ATOM 772 C CA . LYS A 1 96 ? 2.811 6.353 -7.447 1.00 86.44 96 LYS A CA 1
ATOM 773 C C . LYS A 1 96 ? 2.561 5.539 -8.717 1.00 86.44 96 LYS A C 1
ATOM 775 O O . LYS A 1 96 ? 1.587 5.784 -9.424 1.00 86.44 96 LYS A O 1
ATOM 780 N N . ASP A 1 97 ? 3.401 4.538 -8.961 1.00 88.94 97 ASP A N 1
ATOM 781 C CA . ASP A 1 97 ? 3.281 3.688 -10.145 1.00 88.94 97 ASP A CA 1
ATOM 782 C C . ASP A 1 97 ? 2.063 2.748 -10.061 1.00 88.94 97 ASP A C 1
ATOM 784 O O . ASP A 1 97 ? 1.446 2.427 -11.077 1.00 88.94 97 ASP A O 1
ATOM 788 N N . TRP A 1 98 ? 1.667 2.324 -8.855 1.00 88.88 98 TRP A N 1
ATOM 789 C CA . TRP A 1 98 ? 0.500 1.462 -8.655 1.00 88.88 98 TRP A CA 1
ATOM 790 C C . TRP A 1 98 ? -0.839 2.181 -8.836 1.00 88.88 98 TRP A C 1
ATOM 792 O O . TRP A 1 98 ? -1.737 1.617 -9.471 1.00 88.88 98 TRP A O 1
ATOM 802 N N . LEU A 1 99 ? -0.991 3.390 -8.286 1.00 82.75 99 LEU A N 1
ATOM 803 C CA . LEU A 1 99 ? -2.250 4.136 -8.353 1.00 82.75 99 LEU A CA 1
ATOM 804 C C . LEU A 1 99 ? -2.539 4.654 -9.765 1.00 82.75 99 LEU A C 1
ATOM 806 O O . LEU A 1 99 ? -3.707 4.769 -10.125 1.00 82.75 99 LEU A O 1
ATOM 810 N N . ASN A 1 100 ? -1.501 4.907 -10.576 1.00 71.44 100 ASN A N 1
ATOM 811 C CA . ASN A 1 100 ? -1.620 5.355 -11.971 1.00 71.44 100 ASN A CA 1
ATOM 812 C C . ASN A 1 100 ? -2.627 6.514 -12.163 1.00 71.44 100 ASN A C 1
ATOM 814 O O . ASN A 1 100 ? -3.291 6.621 -13.194 1.00 71.44 100 ASN A O 1
ATOM 818 N N . SER A 1 101 ? -2.800 7.351 -11.139 1.00 59.50 101 SER A N 1
ATOM 819 C CA . SER A 1 101 ? -3.787 8.426 -11.107 1.00 59.50 101 SER A CA 1
ATOM 820 C C . SER A 1 101 ? -3.104 9.776 -11.294 1.00 59.50 101 SER A C 1
ATOM 822 O O . SER A 1 101 ? -1.936 9.953 -10.940 1.00 59.50 101 SER A O 1
ATOM 824 N N . SER A 1 102 ? -3.840 10.762 -11.818 1.00 58.38 102 SER A N 1
ATOM 825 C CA . SER A 1 102 ? -3.487 12.156 -11.551 1.00 58.38 102 SER A CA 1
ATOM 826 C C . SER A 1 102 ? -3.459 12.341 -10.029 1.00 58.38 102 SER A C 1
ATOM 828 O O . SER A 1 102 ? -4.292 11.772 -9.328 1.00 58.38 102 SER A O 1
ATOM 830 N N . ASP A 1 103 ? -2.521 13.124 -9.496 1.00 64.19 103 ASP A N 1
ATOM 831 C CA . ASP A 1 103 ? -2.429 13.426 -8.052 1.00 64.19 103 ASP A CA 1
ATOM 832 C C . ASP A 1 103 ? -3.669 14.185 -7.501 1.00 64.19 103 ASP A C 1
ATOM 834 O O . ASP A 1 103 ? -3.677 14.656 -6.365 1.00 64.19 103 ASP A O 1
ATOM 838 N N . GLU A 1 104 ? -4.728 14.342 -8.300 1.00 68.19 104 GLU A N 1
ATOM 839 C CA . GLU A 1 104 ? -5.976 14.990 -7.917 1.00 68.19 104 GLU A CA 1
ATOM 840 C C . GLU A 1 104 ? -6.744 14.106 -6.925 1.00 68.19 104 GLU A C 1
ATOM 842 O O . GLU A 1 104 ? -7.070 12.956 -7.211 1.00 68.19 104 GLU A O 1
ATOM 847 N N . GLY A 1 105 ? -7.029 14.651 -5.739 1.00 75.94 105 GLY A N 1
ATOM 848 C CA . GLY A 1 105 ? -7.747 13.941 -4.675 1.00 75.94 105 GLY A CA 1
ATOM 849 C C . GLY A 1 105 ? -6.882 13.015 -3.811 1.00 75.94 105 GLY A C 1
ATOM 850 O O . GLY A 1 105 ? -7.432 12.297 -2.980 1.00 75.94 105 GLY A O 1
ATOM 851 N N . LEU A 1 106 ? -5.549 13.025 -3.969 1.00 85.62 106 LEU A N 1
ATOM 852 C CA . LEU A 1 106 ? -4.624 12.275 -3.111 1.00 85.62 106 LEU A CA 1
ATOM 853 C C . LEU A 1 106 ? -3.913 13.194 -2.107 1.00 85.62 106 LEU A C 1
ATOM 855 O O . LEU A 1 106 ? -3.199 14.123 -2.484 1.00 85.62 106 LEU A O 1
ATOM 859 N N . GLU A 1 107 ? -4.054 12.904 -0.814 1.00 89.19 107 GLU A N 1
ATOM 860 C CA . GLU A 1 107 ? -3.312 13.561 0.267 1.00 89.19 107 GLU A CA 1
ATOM 861 C C . GLU A 1 107 ? -2.285 12.589 0.863 1.00 89.19 107 GLU A C 1
ATOM 863 O O . GLU A 1 107 ? -2.648 11.518 1.348 1.00 89.19 107 GLU A O 1
ATOM 868 N N . TYR A 1 108 ? -1.001 12.959 0.830 1.00 87.12 108 TYR A N 1
ATOM 869 C CA . TYR A 1 108 ? 0.117 12.110 1.255 1.00 87.12 108 TYR A CA 1
ATOM 870 C C . TYR A 1 108 ? 0.605 12.455 2.669 1.00 87.12 108 TYR A C 1
ATOM 872 O O . TYR A 1 108 ? 0.868 13.617 2.981 1.00 87.12 108 TYR A O 1
ATOM 880 N N . PHE A 1 109 ? 0.834 11.424 3.482 1.00 87.62 109 PHE A N 1
ATOM 881 C CA . PHE A 1 109 ? 1.333 11.511 4.854 1.00 87.62 109 PHE A CA 1
ATOM 882 C C . PHE A 1 109 ? 2.589 10.675 5.018 1.00 87.62 109 PHE A C 1
ATOM 884 O O . PHE A 1 109 ? 2.546 9.445 5.019 1.00 87.62 109 PHE A O 1
ATOM 891 N N . TYR A 1 110 ? 3.718 11.354 5.175 1.00 81.56 110 TYR A N 1
ATOM 892 C CA . TYR A 1 110 ? 5.001 10.697 5.364 1.00 81.56 110 TYR A CA 1
ATOM 893 C C . TYR A 1 110 ? 5.237 10.407 6.841 1.00 81.56 110 TYR A C 1
ATOM 895 O O . TYR A 1 110 ? 5.257 11.322 7.665 1.00 81.56 110 TYR A O 1
ATOM 903 N N . CYS A 1 111 ? 5.440 9.133 7.155 1.00 78.38 111 CYS A N 1
ATOM 904 C CA . CYS A 1 111 ? 5.841 8.688 8.476 1.00 78.38 111 CYS A CA 1
ATOM 905 C C . CYS A 1 111 ? 7.365 8.527 8.468 1.00 78.38 111 CYS A C 1
ATOM 907 O O . CYS A 1 111 ? 7.896 7.547 7.951 1.00 78.38 111 CYS A O 1
ATOM 909 N N . ASP A 1 112 ? 8.093 9.517 8.991 1.00 63.78 112 ASP A N 1
ATOM 910 C CA . ASP A 1 112 ? 9.547 9.395 9.128 1.00 63.78 112 ASP A CA 1
ATOM 911 C C . ASP A 1 112 ? 9.865 8.333 10.191 1.00 63.78 112 ASP A C 1
ATOM 913 O O . ASP A 1 112 ? 9.395 8.414 11.327 1.00 63.78 112 ASP A O 1
ATOM 917 N N . GLY A 1 113 ? 10.602 7.300 9.773 1.00 63.56 113 GLY A N 1
ATOM 918 C CA . GLY A 1 113 ? 10.669 5.994 10.431 1.00 63.56 113 GLY A CA 1
ATOM 919 C C . GLY A 1 113 ? 11.087 5.936 11.910 1.00 63.56 113 GLY A C 1
ATOM 920 O O . GLY A 1 113 ? 11.490 6.911 12.533 1.00 63.56 113 GLY A O 1
ATOM 921 N N . ALA A 1 114 ? 11.042 4.709 12.442 1.00 53.66 114 ALA A N 1
ATOM 922 C CA . ALA A 1 114 ? 11.221 4.320 13.848 1.00 53.66 114 ALA A CA 1
ATOM 923 C C . ALA A 1 114 ? 10.172 4.935 14.797 1.00 53.66 114 ALA A C 1
ATOM 925 O O . ALA A 1 114 ? 10.247 6.092 15.197 1.00 53.66 114 ALA A O 1
ATOM 926 N N . GLY A 1 115 ? 9.206 4.109 15.214 1.00 61.22 115 GLY A N 1
ATOM 927 C CA . GLY A 1 115 ? 8.060 4.554 16.021 1.00 61.22 115 GLY A CA 1
ATOM 928 C C . GLY A 1 115 ? 6.861 5.000 15.179 1.00 61.22 115 GLY A C 1
ATOM 929 O O . GLY A 1 115 ? 5.948 5.627 15.691 1.00 61.22 115 GLY A O 1
ATOM 930 N N . ASP A 1 116 ? 6.842 4.644 13.901 1.00 64.19 116 ASP A N 1
ATOM 931 C CA . ASP A 1 116 ? 5.762 4.908 12.941 1.00 64.19 116 ASP A CA 1
ATOM 932 C C . ASP A 1 116 ? 4.517 4.016 13.120 1.00 64.19 116 ASP A C 1
ATOM 934 O O . ASP A 1 116 ? 3.553 4.085 12.359 1.00 64.19 116 ASP A O 1
ATOM 938 N N . GLY A 1 117 ? 4.531 3.132 14.119 1.00 74.44 117 GLY A N 1
ATOM 939 C CA . GLY A 1 117 ? 3.409 2.245 14.391 1.00 74.44 117 GLY A CA 1
ATOM 940 C C . GLY A 1 117 ? 3.149 1.202 13.303 1.00 74.44 117 GLY A C 1
ATOM 941 O O . GLY A 1 117 ? 2.088 0.584 13.347 1.00 74.44 117 GLY A O 1
ATOM 942 N N . GLY A 1 118 ? 4.095 0.971 12.384 1.00 81.00 118 GLY A N 1
ATOM 943 C CA . GLY A 1 118 ? 3.951 0.051 11.254 1.00 81.00 118 GLY A CA 1
ATOM 944 C C . GLY A 1 118 ? 3.403 0.698 9.978 1.00 81.00 118 GLY A C 1
ATOM 945 O O . GLY A 1 118 ? 2.936 -0.029 9.105 1.00 81.00 118 GLY A O 1
ATOM 946 N N . ILE A 1 119 ? 3.423 2.031 9.873 1.00 87.44 119 ILE A N 1
ATOM 947 C CA . ILE A 1 119 ? 2.971 2.783 8.695 1.00 87.44 119 ILE A CA 1
ATOM 948 C C . ILE A 1 119 ? 4.183 3.492 8.090 1.00 87.44 119 ILE A C 1
ATOM 950 O O . ILE A 1 119 ? 4.703 4.419 8.690 1.00 87.44 119 ILE A O 1
ATOM 954 N N . ASP A 1 120 ? 4.628 3.106 6.898 1.00 85.19 120 ASP A N 1
ATOM 955 C CA . ASP A 1 120 ? 5.727 3.817 6.222 1.00 85.19 120 ASP A CA 1
ATOM 956 C C . ASP A 1 120 ? 5.220 5.074 5.493 1.00 85.19 120 ASP A C 1
ATOM 958 O O . ASP A 1 120 ? 5.905 6.092 5.388 1.00 85.19 120 ASP A O 1
ATOM 962 N N . LEU A 1 121 ? 4.003 4.996 4.956 1.00 88.81 121 LEU A N 1
ATOM 963 C CA . LEU A 1 121 ? 3.343 6.054 4.199 1.00 88.81 121 LEU A CA 1
ATOM 964 C C . LEU A 1 121 ? 1.836 5.857 4.314 1.00 88.81 121 LEU A C 1
ATOM 966 O O . LEU A 1 121 ? 1.354 4.731 4.224 1.00 88.81 121 LEU A O 1
ATOM 970 N N . ALA A 1 122 ? 1.085 6.936 4.478 1.00 91.62 122 ALA A N 1
ATOM 971 C CA . ALA A 1 122 ? -0.361 6.897 4.342 1.00 91.62 122 ALA A CA 1
ATOM 972 C C . ALA A 1 122 ? -0.825 7.829 3.223 1.00 91.62 122 ALA A C 1
ATOM 974 O O . ALA A 1 122 ? -0.267 8.908 3.031 1.00 91.62 122 ALA A O 1
ATOM 975 N N . ILE A 1 123 ? -1.849 7.411 2.485 1.00 91.38 123 ILE A N 1
ATOM 976 C CA . ILE A 1 123 ? -2.557 8.259 1.529 1.00 91.38 123 ILE A CA 1
ATOM 977 C C . ILE A 1 123 ? -4.029 8.282 1.892 1.00 91.38 123 ILE A C 1
ATOM 979 O O . ILE A 1 123 ? -4.626 7.231 2.113 1.00 91.38 123 ILE A O 1
ATOM 983 N N . LEU A 1 124 ? -4.625 9.466 1.870 1.00 92.69 124 LEU A N 1
ATOM 984 C CA . LEU A 1 124 ? -6.066 9.618 1.778 1.00 92.69 124 LEU A CA 1
ATOM 985 C C . LEU A 1 124 ? -6.443 9.919 0.328 1.00 92.69 124 LEU A C 1
ATOM 987 O O . LEU A 1 124 ? -6.068 10.956 -0.210 1.00 92.69 124 LEU A O 1
ATOM 991 N N . ASN A 1 125 ? -7.186 9.010 -0.293 1.00 90.62 125 ASN A N 1
ATOM 992 C CA . ASN A 1 125 ? -7.873 9.264 -1.549 1.00 90.62 125 ASN A CA 1
ATOM 993 C C . ASN A 1 125 ? -9.285 9.766 -1.230 1.00 90.62 125 ASN A C 1
ATOM 995 O O . ASN A 1 125 ? -10.096 9.008 -0.693 1.00 90.62 125 ASN A O 1
ATOM 999 N N . THR A 1 126 ? -9.570 11.031 -1.533 1.00 86.81 126 THR A N 1
ATOM 1000 C CA . THR A 1 126 ? -10.882 11.655 -1.305 1.00 86.81 126 THR A CA 1
ATOM 1001 C C . THR A 1 126 ? -11.868 11.435 -2.456 1.00 86.81 126 THR A C 1
ATOM 1003 O O . THR A 1 126 ? -12.990 11.929 -2.398 1.00 86.81 126 THR A O 1
ATOM 1006 N N . GLY A 1 127 ? -11.469 10.695 -3.492 1.00 75.81 127 GLY A N 1
ATOM 1007 C CA . GLY A 1 127 ? -12.215 10.590 -4.739 1.00 75.81 127 GLY A CA 1
ATOM 1008 C C . GLY A 1 127 ? -12.167 11.887 -5.551 1.00 75.81 127 GLY A C 1
ATOM 1009 O O . GLY A 1 127 ? -11.642 12.913 -5.114 1.00 75.81 127 GLY A O 1
ATOM 1010 N N . SER A 1 128 ? -12.708 11.831 -6.766 1.00 64.75 128 SER A N 1
ATOM 1011 C CA . SER A 1 128 ? -12.950 13.020 -7.581 1.00 64.75 128 SER A CA 1
ATOM 1012 C C . SER A 1 128 ? -14.288 13.648 -7.186 1.00 64.75 128 SER A C 1
ATOM 1014 O O . SER A 1 128 ? -15.313 12.966 -7.251 1.00 64.75 128 SER A O 1
ATOM 1016 N N . ASP A 1 129 ? -14.301 14.948 -6.882 1.00 56.22 129 ASP A N 1
ATOM 1017 C CA . ASP A 1 129 ? -15.525 15.711 -6.571 1.00 56.22 129 ASP A CA 1
ATOM 1018 C C . ASP A 1 129 ? -16.562 15.709 -7.723 1.00 56.22 129 ASP A C 1
ATOM 1020 O O . ASP A 1 129 ? -17.733 16.034 -7.520 1.00 56.22 129 ASP A O 1
ATOM 1024 N N . ASP A 1 130 ? -16.167 15.281 -8.928 1.00 52.22 130 ASP A N 1
ATOM 1025 C CA . ASP A 1 130 ? -16.992 15.189 -10.141 1.00 52.22 130 ASP A CA 1
ATOM 1026 C C . ASP A 1 130 ? -17.941 13.971 -10.156 1.00 52.22 130 ASP A C 1
ATOM 1028 O O . ASP A 1 130 ? -18.094 13.271 -11.162 1.00 52.22 130 ASP A O 1
ATOM 1032 N N . SER A 1 131 ? -18.650 13.719 -9.054 1.00 50.47 131 SER A N 1
ATOM 1033 C CA . SER A 1 131 ? -19.721 12.712 -8.988 1.00 50.47 131 SER A CA 1
ATOM 1034 C C . SER A 1 131 ? -20.992 13.192 -9.713 1.00 50.47 131 SER A C 1
ATOM 1036 O O . SER A 1 131 ? -22.068 13.349 -9.142 1.00 50.47 131 SER A O 1
ATOM 1038 N N . SER A 1 132 ? -20.886 13.410 -11.026 1.00 52.56 132 SER A N 1
ATOM 1039 C CA . SER A 1 132 ? -22.035 13.706 -11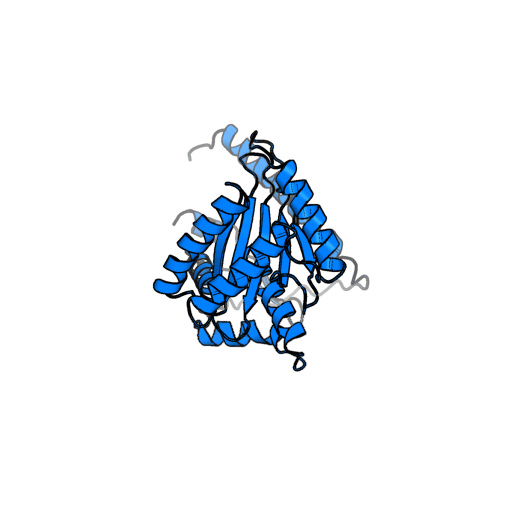.898 1.00 52.56 132 SER A CA 1
ATOM 1040 C C . SER A 1 132 ? -23.017 12.528 -12.045 1.00 52.56 132 SER A C 1
ATOM 1042 O O . SER A 1 132 ? -24.150 12.739 -12.476 1.00 52.56 132 SER A O 1
ATOM 1044 N N . ASP A 1 133 ? -22.626 11.327 -11.599 1.00 53.97 133 ASP A N 1
ATOM 1045 C CA . ASP A 1 133 ? -23.376 10.073 -11.765 1.00 53.97 133 ASP A CA 1
ATOM 1046 C C . ASP A 1 133 ? -24.008 9.513 -10.472 1.00 53.97 133 ASP A C 1
ATOM 1048 O O . ASP A 1 133 ? -24.514 8.392 -10.454 1.00 53.97 133 ASP A O 1
ATOM 1052 N N . GLY A 1 134 ? -24.039 10.280 -9.375 1.00 52.78 134 GLY A N 1
ATOM 1053 C CA . GLY A 1 134 ? -24.724 9.856 -8.142 1.00 52.78 134 GLY A CA 1
ATOM 1054 C C . GLY A 1 134 ? -24.035 8.718 -7.377 1.00 52.78 134 GLY A C 1
ATOM 1055 O O . GLY A 1 134 ? -24.630 8.151 -6.458 1.00 52.78 134 GLY A O 1
ATOM 1056 N N . THR A 1 135 ? -22.788 8.392 -7.722 1.00 56.50 135 THR A N 1
ATOM 1057 C CA . THR A 1 135 ? -21.922 7.522 -6.924 1.00 56.50 135 THR A CA 1
ATOM 1058 C C . THR A 1 135 ? -21.620 8.222 -5.595 1.00 56.50 135 THR A C 1
ATOM 1060 O O . THR A 1 135 ? -21.154 9.364 -5.618 1.00 56.50 135 THR A O 1
ATOM 1063 N N . PRO A 1 136 ? -21.892 7.596 -4.436 1.00 60.91 136 PRO A N 1
ATOM 1064 C CA . PRO A 1 136 ? -21.550 8.182 -3.147 1.00 60.91 136 PRO A CA 1
ATOM 1065 C C . PRO A 1 136 ? -20.053 8.481 -3.088 1.00 60.91 136 PRO A C 1
ATOM 1067 O O . PRO A 1 136 ? -19.253 7.644 -3.509 1.00 60.91 136 PRO A O 1
ATOM 1070 N N . ASN A 1 137 ? -19.681 9.642 -2.545 1.00 70.56 137 ASN A N 1
ATOM 1071 C CA . ASN A 1 137 ? -18.276 9.954 -2.307 1.00 70.56 137 ASN A CA 1
ATOM 1072 C C . ASN A 1 137 ? -17.690 8.872 -1.390 1.00 70.56 137 ASN A C 1
ATOM 1074 O O . ASN A 1 137 ? -18.211 8.649 -0.296 1.00 70.56 137 ASN A O 1
ATOM 1078 N N . SER A 1 138 ? -16.664 8.169 -1.862 1.00 85.75 138 SER A N 1
ATOM 1079 C CA . SER A 1 138 ? -15.981 7.119 -1.110 1.00 85.75 138 SER A CA 1
ATOM 1080 C C . SER A 1 138 ? -14.557 7.565 -0.844 1.00 85.75 138 SER A C 1
ATOM 1082 O O . SER A 1 138 ? -13.782 7.760 -1.782 1.00 85.75 138 SER A O 1
ATOM 1084 N N . HIS A 1 139 ? -14.199 7.700 0.423 1.00 91.56 139 HIS A N 1
ATOM 1085 C CA . HIS A 1 139 ? -12.843 8.015 0.822 1.00 91.56 139 HIS A CA 1
ATOM 1086 C C . HIS A 1 139 ? -12.105 6.728 1.189 1.00 91.56 139 HIS A C 1
ATOM 1088 O O . HIS A 1 139 ? -12.625 5.860 1.896 1.00 91.56 139 HIS A O 1
ATOM 1094 N N . THR A 1 140 ? -10.869 6.598 0.719 1.00 93.44 140 THR A N 1
ATOM 1095 C CA . THR A 1 140 ? -10.034 5.432 1.017 1.00 93.44 140 THR A CA 1
ATOM 1096 C C . THR A 1 140 ? -8.712 5.866 1.614 1.00 93.44 140 THR A C 1
ATOM 1098 O O . THR A 1 140 ? -7.947 6.597 0.987 1.00 93.44 140 THR A O 1
ATOM 1101 N N . TRP A 1 141 ? -8.429 5.377 2.816 1.00 95.12 141 TRP A N 1
ATOM 1102 C CA . TRP A 1 141 ? -7.091 5.421 3.384 1.00 95.12 141 TRP A CA 1
ATOM 1103 C C . TRP A 1 141 ? -6.284 4.230 2.889 1.00 95.12 141 TRP A C 1
ATOM 1105 O O . TRP A 1 141 ? -6.667 3.091 3.136 1.00 95.12 141 TRP A O 1
ATOM 1115 N N . TYR A 1 142 ? -5.147 4.486 2.259 1.00 93.81 142 TYR A N 1
ATOM 1116 C CA . TYR A 1 142 ? -4.129 3.483 1.975 1.00 93.81 142 TYR A CA 1
ATOM 1117 C C . TYR A 1 142 ? -3.016 3.626 3.006 1.00 93.81 142 TYR A C 1
ATOM 1119 O O . TYR A 1 142 ? -2.375 4.672 3.079 1.00 93.81 142 TYR A O 1
ATOM 1127 N N . LEU A 1 143 ? -2.800 2.595 3.818 1.00 94.00 143 LEU A N 1
ATOM 1128 C CA . LEU A 1 14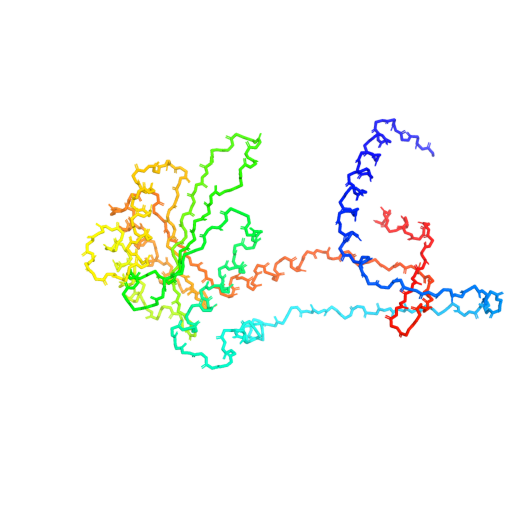3 ? -1.739 2.538 4.818 1.00 94.00 143 LEU A CA 1
ATOM 1129 C C . LEU A 1 143 ? -0.674 1.581 4.315 1.00 94.00 143 LEU A C 1
ATOM 1131 O O . LEU A 1 143 ? -0.899 0.377 4.208 1.00 94.00 143 LEU A O 1
ATOM 1135 N N . ILE A 1 144 ? 0.471 2.130 3.950 1.00 91.44 144 ILE A N 1
ATOM 1136 C CA . ILE A 1 144 ? 1.506 1.399 3.247 1.00 91.44 144 ILE A CA 1
ATOM 1137 C C . ILE A 1 144 ? 2.511 0.878 4.241 1.00 91.44 144 ILE A C 1
ATOM 1139 O O . ILE A 1 144 ? 3.062 1.622 5.053 1.00 91.44 144 ILE A O 1
ATOM 1143 N N . GLN A 1 145 ? 2.803 -0.402 4.086 1.00 89.56 145 GLN A N 1
ATOM 1144 C CA . GLN A 1 145 ? 3.930 -1.026 4.720 1.00 89.56 145 GLN A CA 1
ATOM 1145 C C . GLN A 1 145 ? 4.822 -1.674 3.671 1.00 89.56 145 GLN A C 1
ATOM 1147 O O . GLN A 1 145 ? 4.392 -2.501 2.870 1.00 89.56 145 GLN A O 1
ATOM 1152 N N . SER A 1 146 ? 6.087 -1.295 3.669 1.00 87.00 146 SER A N 1
ATOM 1153 C CA . SER A 1 146 ? 7.005 -1.523 2.5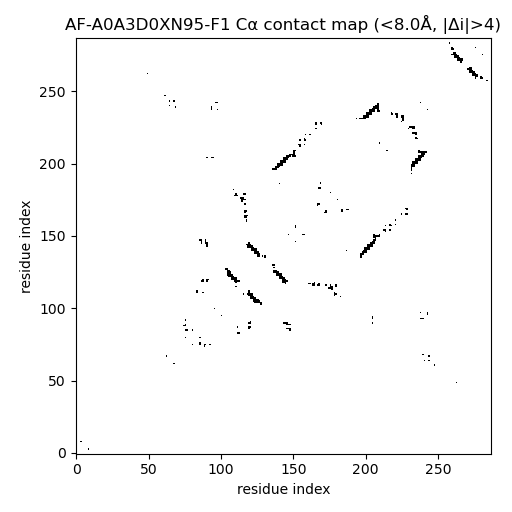71 1.00 87.00 146 SER A CA 1
ATOM 1154 C C . SER A 1 146 ? 8.299 -2.178 3.046 1.00 87.00 146 SER A C 1
ATOM 1156 O O . SER A 1 146 ? 8.802 -1.934 4.144 1.00 87.00 146 SER A O 1
ATOM 1158 N N . LYS A 1 147 ? 8.867 -3.048 2.208 1.00 80.31 147 LYS A N 1
ATOM 1159 C CA . LYS A 1 147 ? 10.199 -3.625 2.430 1.00 80.31 147 LYS A CA 1
ATOM 1160 C C . LYS A 1 147 ? 10.993 -3.569 1.126 1.00 80.31 147 LYS A C 1
ATOM 1162 O O . LYS A 1 147 ? 10.729 -4.310 0.185 1.00 80.31 147 LYS A O 1
ATOM 1167 N N . PHE A 1 148 ? 11.989 -2.685 1.077 1.00 81.06 148 PHE A N 1
ATOM 1168 C CA . PHE A 1 148 ? 12.902 -2.593 -0.065 1.00 81.06 148 PHE A CA 1
ATOM 1169 C C . PHE A 1 148 ? 13.880 -3.778 -0.098 1.00 81.06 148 PHE A C 1
ATOM 1171 O O . PHE A 1 148 ? 14.459 -4.139 0.931 1.00 81.06 148 PHE A O 1
ATOM 1178 N N . GLY A 1 149 ? 14.123 -4.352 -1.281 1.00 69.38 149 GLY A N 1
ATOM 1179 C CA . GLY A 1 149 ? 15.130 -5.400 -1.496 1.00 69.38 149 GLY A CA 1
ATOM 1180 C C . GLY A 1 149 ? 14.802 -6.775 -0.899 1.00 69.38 149 GLY A C 1
ATOM 1181 O O . GLY A 1 149 ? 15.606 -7.701 -1.021 1.00 69.38 149 GLY A O 1
ATOM 1182 N N . LYS A 1 150 ? 13.668 -6.923 -0.204 1.00 62.97 150 LYS A N 1
ATOM 1183 C CA . LYS A 1 150 ? 13.208 -8.181 0.397 1.00 62.97 150 LYS A CA 1
ATOM 1184 C C . LYS A 1 150 ? 11.686 -8.253 0.328 1.00 62.97 150 LYS A C 1
ATOM 1186 O O . LYS A 1 150 ? 11.015 -7.279 0.641 1.00 62.97 150 LYS A O 1
ATOM 1191 N N . ALA A 1 151 ? 11.143 -9.425 0.006 1.00 60.56 151 ALA A N 1
ATOM 1192 C CA . ALA A 1 151 ? 9.756 -9.727 0.352 1.00 60.56 151 ALA A CA 1
ATOM 1193 C C . ALA A 1 151 ? 9.600 -9.742 1.885 1.00 60.56 151 ALA A C 1
ATOM 1195 O O . ALA A 1 151 ? 10.594 -9.850 2.613 1.00 60.56 151 ALA A O 1
ATOM 1196 N N . PHE A 1 152 ? 8.370 -9.661 2.386 1.00 64.38 152 PHE A N 1
ATOM 1197 C CA . PHE A 1 152 ? 8.076 -10.011 3.774 1.00 64.38 152 PHE A CA 1
ATOM 1198 C C . PHE A 1 152 ? 8.464 -11.478 3.978 1.00 64.38 152 PHE A C 1
ATOM 1200 O O . PHE A 1 152 ? 7.706 -12.365 3.626 1.00 64.38 152 PHE A O 1
ATOM 1207 N N . GLN A 1 153 ? 9.692 -11.744 4.436 1.00 63.16 153 GLN A N 1
ATOM 1208 C CA . GLN A 1 153 ? 10.230 -13.102 4.489 1.00 63.16 153 GLN A CA 1
ATOM 1209 C C . GLN A 1 153 ? 9.508 -13.884 5.590 1.00 63.16 153 GLN A C 1
ATOM 1211 O O . GLN A 1 153 ? 9.886 -13.823 6.760 1.00 63.16 153 GLN A O 1
ATOM 1216 N N . GLY A 1 154 ? 8.462 -14.606 5.190 1.00 65.88 154 GLY A N 1
ATOM 1217 C CA . GLY A 1 154 ? 7.679 -15.490 6.041 1.00 65.88 154 GLY A CA 1
ATOM 1218 C C . GLY A 1 154 ? 6.497 -14.817 6.738 1.00 65.88 154 GLY A C 1
ATOM 1219 O O . GLY A 1 154 ? 6.533 -13.638 7.103 1.00 65.88 154 GLY A O 1
ATOM 1220 N N . SER A 1 155 ? 5.470 -15.634 6.977 1.00 74.56 155 SER A N 1
ATOM 1221 C CA . SER A 1 155 ? 4.193 -15.291 7.610 1.00 74.56 155 SER A CA 1
ATOM 1222 C C . SER A 1 155 ? 4.349 -14.457 8.880 1.00 74.56 155 SER A C 1
ATOM 1224 O O . SER A 1 155 ? 3.608 -13.499 9.087 1.00 74.56 155 SER A O 1
ATOM 1226 N N . SER A 1 156 ? 5.351 -14.762 9.714 1.00 83.00 156 SER A N 1
ATOM 1227 C CA . SER A 1 156 ? 5.589 -14.043 10.972 1.00 83.00 156 SER A CA 1
ATOM 1228 C C . SER A 1 156 ? 5.791 -12.546 10.759 1.00 83.00 156 SER A C 1
ATOM 1230 O O . SER A 1 156 ? 5.227 -11.753 11.504 1.00 83.00 156 SER A O 1
ATOM 1232 N N . THR A 1 157 ? 6.518 -12.146 9.714 1.00 85.81 157 THR A N 1
ATOM 1233 C CA . THR A 1 157 ? 6.773 -10.726 9.444 1.00 85.81 157 THR A CA 1
ATOM 1234 C C . THR A 1 157 ? 5.490 -9.998 9.037 1.00 85.81 157 THR A C 1
ATOM 1236 O O . THR A 1 157 ? 5.250 -8.890 9.509 1.00 85.81 157 THR A O 1
ATOM 1239 N N . LEU A 1 158 ? 4.644 -10.613 8.199 1.00 89.62 158 LEU A N 1
ATOM 1240 C CA . LEU A 1 158 ? 3.352 -10.030 7.811 1.00 89.62 158 LEU A CA 1
ATOM 1241 C C . LEU A 1 158 ? 2.460 -9.825 9.039 1.00 89.62 158 LEU A C 1
ATOM 1243 O O . LEU A 1 158 ? 1.915 -8.738 9.236 1.00 89.62 158 LEU A O 1
ATOM 1247 N N . PHE A 1 159 ? 2.348 -10.840 9.897 1.00 91.75 159 PHE A N 1
ATOM 1248 C CA . PHE A 1 159 ? 1.530 -10.761 11.105 1.00 91.75 159 PHE A CA 1
ATOM 1249 C C . PHE A 1 159 ? 2.060 -9.755 12.122 1.00 91.75 159 PHE A C 1
ATOM 1251 O O . PHE A 1 159 ? 1.279 -8.949 12.621 1.00 91.75 159 PHE A O 1
ATOM 1258 N N . GLU A 1 160 ? 3.357 -9.781 12.431 1.00 89.31 160 GLU A N 1
ATOM 1259 C CA . GLU A 1 160 ? 3.960 -8.876 13.414 1.00 89.31 160 GLU A CA 1
ATOM 1260 C C . GLU A 1 160 ? 3.731 -7.418 13.034 1.00 89.31 160 GLU A C 1
ATOM 1262 O O . GLU A 1 160 ? 3.371 -6.592 13.870 1.00 89.31 160 GLU A O 1
ATOM 1267 N N . GLU A 1 161 ? 3.920 -7.092 11.764 1.00 88.25 161 GLU A N 1
ATOM 1268 C CA . GLU A 1 161 ? 3.794 -5.720 11.307 1.00 88.25 161 GLU A CA 1
ATOM 1269 C C . GLU A 1 161 ? 2.328 -5.288 11.161 1.00 88.25 161 GLU A C 1
ATOM 1271 O O . GLU A 1 161 ? 1.968 -4.184 11.574 1.00 88.25 161 GLU A O 1
ATOM 1276 N N . SER A 1 162 ? 1.449 -6.196 10.721 1.00 91.81 162 SER A N 1
ATOM 1277 C CA . SER A 1 162 ? -0.004 -5.978 10.765 1.00 91.81 162 SER A CA 1
ATOM 1278 C C . SER A 1 162 ? -0.492 -5.698 12.179 1.00 91.81 162 SER A C 1
ATOM 1280 O O . SER A 1 162 ? -1.296 -4.797 12.402 1.00 91.81 162 SER A O 1
ATOM 1282 N N . GLN A 1 163 ? -0.014 -6.4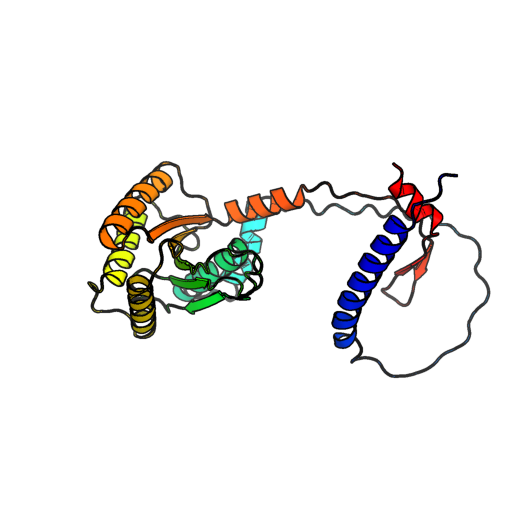74 13.155 1.00 91.50 163 GLN A N 1
ATOM 1283 C CA . GLN A 1 163 ? -0.379 -6.305 14.555 1.00 91.50 163 GLN A CA 1
ATOM 1284 C C . GLN A 1 163 ? 0.061 -4.943 15.077 1.00 91.50 163 GLN A C 1
ATOM 1286 O O . GLN A 1 163 ? -0.729 -4.295 15.762 1.00 91.50 163 GLN A O 1
ATOM 1291 N N . LYS A 1 164 ? 1.267 -4.479 14.716 1.00 89.19 164 LYS A N 1
ATOM 1292 C CA . LYS A 1 164 ? 1.720 -3.128 15.070 1.00 89.19 164 LYS A CA 1
ATOM 1293 C C . LYS A 1 164 ? 0.751 -2.076 14.547 1.00 89.19 164 LYS A C 1
ATOM 1295 O O . LYS A 1 164 ? 0.274 -1.280 15.349 1.00 89.19 164 LYS A O 1
ATOM 1300 N N . LEU A 1 165 ? 0.398 -2.125 13.264 1.00 91.19 165 LEU A N 1
ATOM 1301 C CA . LEU A 1 165 ? -0.522 -1.165 12.657 1.00 91.19 165 LEU A CA 1
ATOM 1302 C C . LEU A 1 165 ? -1.913 -1.220 13.289 1.00 91.19 165 LEU A C 1
ATOM 1304 O O . LEU A 1 165 ? -2.473 -0.189 13.652 1.00 91.19 165 LEU A O 1
ATOM 1308 N N . ILE A 1 166 ? -2.471 -2.412 13.483 1.00 93.12 166 ILE A N 1
ATOM 1309 C CA . ILE A 1 166 ? -3.805 -2.558 14.073 1.00 93.12 166 ILE A CA 1
ATOM 1310 C C . ILE A 1 166 ? -3.820 -2.033 15.516 1.00 93.12 166 ILE A C 1
ATOM 1312 O O . ILE A 1 166 ? -4.744 -1.322 15.903 1.00 93.12 166 ILE A O 1
ATOM 1316 N N . GLU A 1 167 ? -2.795 -2.3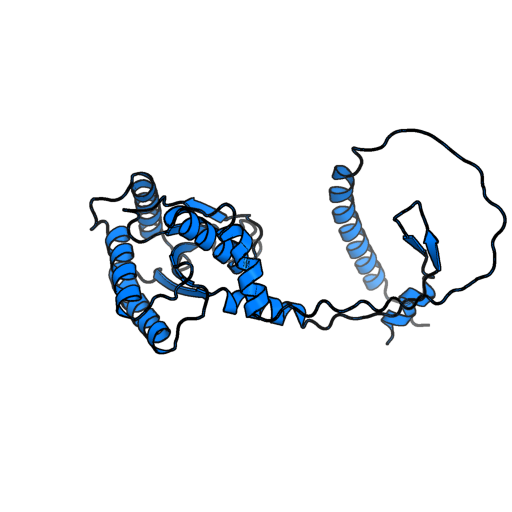31 16.316 1.00 91.69 167 GLU A N 1
ATOM 1317 C CA . GLU A 1 167 ? -2.663 -1.793 17.674 1.00 91.69 167 GLU A CA 1
ATOM 1318 C C . GLU A 1 167 ? -2.473 -0.275 17.694 1.00 91.69 167 GLU A C 1
ATOM 1320 O O . GLU A 1 167 ? -3.010 0.393 18.579 1.00 91.69 167 GLU A O 1
ATOM 1325 N N . THR A 1 168 ? -1.738 0.267 16.722 1.00 89.88 168 THR A N 1
ATOM 1326 C CA . THR A 1 168 ? -1.590 1.710 16.501 1.00 89.88 168 THR A CA 1
ATOM 1327 C C . THR A 1 168 ? -2.955 2.353 16.254 1.00 89.88 168 THR A C 1
ATOM 1329 O O . THR A 1 168 ? -3.334 3.278 16.968 1.00 89.88 168 THR A O 1
ATOM 1332 N N . LEU A 1 169 ? -3.752 1.810 15.329 1.00 90.88 169 LEU A N 1
ATOM 1333 C CA . LEU A 1 169 ? -5.080 2.338 14.995 1.00 90.88 169 LEU A CA 1
ATOM 1334 C C . LEU A 1 169 ? -6.133 2.130 16.094 1.00 90.88 169 LEU A C 1
ATOM 1336 O O . LEU A 1 169 ? -7.144 2.835 16.124 1.00 90.88 169 LEU A O 1
ATOM 1340 N N . GLU A 1 170 ? -5.929 1.171 16.995 1.00 89.56 170 GLU A N 1
ATOM 1341 C CA . GLU A 1 170 ? -6.738 1.004 18.207 1.00 89.56 170 GLU A CA 1
ATOM 1342 C C . GLU A 1 170 ? -6.320 1.935 19.358 1.00 89.56 170 GLU A C 1
ATOM 1344 O O . GLU A 1 170 ? -6.992 1.957 20.389 1.00 89.56 170 GLU A O 1
ATOM 1349 N N . GLY A 1 171 ? -5.219 2.681 19.219 1.00 85.19 171 GLY A N 1
ATOM 1350 C CA . GLY A 1 171 ? -4.688 3.537 20.281 1.00 85.19 171 GLY A CA 1
ATOM 1351 C C . GLY A 1 171 ? -4.027 2.765 21.429 1.00 85.19 171 GLY A C 1
ATOM 1352 O O . GLY A 1 171 ? -3.937 3.276 22.544 1.00 85.19 171 GLY A O 1
ATOM 1353 N N . LYS A 1 172 ? -3.578 1.525 21.188 1.00 85.62 172 LYS A N 1
ATOM 1354 C CA . LYS A 1 172 ? -2.910 0.676 22.195 1.00 85.62 172 LYS A CA 1
ATOM 1355 C C . LYS A 1 172 ? -1.395 0.886 22.271 1.00 85.62 172 LYS A C 1
ATOM 1357 O O . LYS A 1 172 ? -0.754 0.349 23.173 1.00 85.62 172 LYS A O 1
ATOM 1362 N N . ARG A 1 173 ? -0.803 1.643 21.342 1.00 79.19 173 ARG A N 1
ATOM 1363 C CA . ARG A 1 173 ? 0.631 1.974 21.346 1.00 79.19 173 ARG A CA 1
ATOM 1364 C C . ARG A 1 173 ? 0.831 3.403 21.854 1.00 79.19 173 ARG A C 1
ATOM 1366 O O . ARG A 1 173 ? 0.178 4.319 21.379 1.00 79.19 173 ARG A O 1
ATOM 1373 N N . HIS A 1 174 ? 1.739 3.581 22.815 1.00 65.12 174 HIS A N 1
ATOM 1374 C CA . HIS A 1 174 ? 1.937 4.850 23.539 1.00 65.12 174 HIS A CA 1
ATOM 1375 C C . HIS A 1 174 ? 3.230 5.605 23.170 1.00 65.12 174 HIS A C 1
ATOM 1377 O O . HIS A 1 174 ? 3.577 6.584 23.825 1.00 65.12 174 HIS A O 1
ATOM 1383 N N . HIS A 1 175 ? 3.960 5.152 22.146 1.00 65.44 175 HIS A N 1
ATOM 1384 C CA . HIS A 1 175 ? 5.266 5.704 21.755 1.00 65.44 175 HIS A CA 1
ATOM 1385 C C . HIS A 1 175 ? 5.383 5.850 20.239 1.00 65.44 175 HIS A C 1
ATOM 1387 O O . HIS A 1 175 ? 6.286 5.282 19.621 1.00 65.44 175 HIS A O 1
ATOM 1393 N N . LEU A 1 176 ? 4.429 6.564 19.649 1.00 68.81 176 LEU A N 1
ATOM 1394 C CA . LEU A 1 176 ? 4.507 6.955 18.251 1.00 68.81 176 LEU A CA 1
ATOM 1395 C C . LEU A 1 176 ? 5.275 8.274 18.128 1.00 68.81 176 LEU A C 1
ATOM 1397 O O . LEU A 1 176 ? 5.432 9.012 19.103 1.00 68.81 176 LEU A O 1
ATOM 1401 N N . ASN A 1 177 ? 5.809 8.556 16.944 1.00 71.44 177 ASN A N 1
ATOM 1402 C CA . ASN A 1 177 ? 6.328 9.892 16.666 1.00 71.44 177 ASN A CA 1
ATOM 1403 C C . ASN A 1 177 ? 5.161 10.887 16.475 1.00 71.44 177 ASN A C 1
ATOM 1405 O O . ASN A 1 177 ? 4.050 10.496 16.120 1.00 71.44 177 ASN A O 1
ATOM 1409 N N . SER A 1 178 ? 5.410 12.185 16.674 1.00 68.19 178 SER A N 1
ATOM 1410 C CA . SER A 1 178 ? 4.352 13.209 16.646 1.00 68.19 178 SER A CA 1
ATOM 1411 C C . SER A 1 178 ? 3.641 13.337 15.294 1.00 68.19 178 SER A C 1
ATOM 1413 O O . SER A 1 178 ? 2.488 13.750 15.249 1.00 68.19 178 SER A O 1
ATOM 1415 N N . MET A 1 179 ? 4.321 13.003 14.189 1.00 71.19 179 MET A N 1
ATOM 1416 C CA . MET A 1 179 ? 3.703 12.978 12.855 1.00 71.19 179 MET A CA 1
ATOM 1417 C C . MET A 1 179 ? 2.695 11.831 12.737 1.00 71.19 179 MET A C 1
ATOM 1419 O O . MET A 1 179 ? 1.636 11.982 12.135 1.00 71.19 179 MET A O 1
ATOM 1423 N N . THR A 1 180 ? 3.011 10.695 13.353 1.00 77.06 180 THR A N 1
ATOM 1424 C CA . THR A 1 180 ? 2.140 9.524 13.392 1.00 77.06 180 THR A CA 1
ATOM 1425 C C . THR A 1 180 ? 0.970 9.739 14.351 1.00 77.06 180 THR A C 1
ATOM 1427 O O . THR A 1 180 ? -0.123 9.278 14.052 1.00 77.06 180 THR A O 1
ATOM 1430 N N . ASP A 1 181 ? 1.143 10.480 15.451 1.00 81.62 181 ASP A N 1
ATOM 1431 C CA . ASP A 1 181 ? 0.037 10.803 16.367 1.00 81.62 181 ASP A CA 1
ATOM 1432 C C . ASP A 1 181 ? -1.090 11.587 15.669 1.00 81.62 181 ASP A C 1
ATOM 1434 O O . ASP A 1 181 ? -2.255 11.197 15.767 1.00 81.62 181 ASP A O 1
ATOM 1438 N N . ASP A 1 182 ? -0.751 12.640 14.912 1.00 86.12 182 ASP A N 1
ATOM 1439 C CA . ASP A 1 182 ? -1.733 13.418 14.136 1.00 86.12 182 ASP A CA 1
ATOM 1440 C C . ASP A 1 182 ? -2.411 12.551 13.063 1.00 86.12 182 ASP A C 1
ATOM 1442 O O . ASP A 1 182 ? -3.637 12.534 12.935 1.00 86.12 182 ASP A O 1
ATOM 1446 N N . LEU A 1 183 ? -1.630 11.739 12.342 1.00 89.06 183 LEU A N 1
ATOM 1447 C CA . LEU A 1 183 ? -2.163 10.788 11.365 1.00 89.06 183 LEU A CA 1
ATOM 1448 C C . LEU A 1 183 ? -3.151 9.799 12.006 1.00 89.06 183 LEU A C 1
ATOM 1450 O O . LEU A 1 183 ? -4.239 9.567 11.474 1.00 89.06 183 LEU A O 1
ATOM 1454 N N . VAL A 1 184 ? -2.802 9.223 13.156 1.00 89.50 184 VAL A N 1
ATOM 1455 C CA . VAL A 1 184 ? -3.656 8.273 13.879 1.00 89.50 184 VAL A CA 1
ATOM 1456 C C . VAL A 1 184 ? -4.921 8.954 14.387 1.00 89.50 184 VAL A C 1
ATOM 1458 O O . VAL A 1 184 ? -5.999 8.361 14.300 1.00 89.50 184 VAL A O 1
ATOM 1461 N N . GLU A 1 185 ? -4.838 10.196 14.866 1.00 89.88 185 GLU A N 1
ATOM 1462 C CA . GLU A 1 185 ? -6.015 10.977 15.243 1.00 89.88 185 GLU A CA 1
ATOM 1463 C C . GLU A 1 185 ? -6.942 11.200 14.039 1.00 89.88 185 GLU A C 1
ATOM 1465 O O . GLU A 1 185 ? -8.148 10.941 14.128 1.00 89.88 185 GLU A O 1
ATOM 1470 N N . ARG A 1 186 ? -6.390 11.589 12.883 1.00 93.06 186 ARG A N 1
ATOM 1471 C CA . ARG A 1 186 ? -7.150 11.760 11.635 1.00 93.06 186 ARG A CA 1
ATOM 1472 C C . ARG A 1 186 ? -7.829 10.466 11.193 1.00 93.06 186 ARG A C 1
ATOM 1474 O O . ARG A 1 186 ? -9.028 10.483 10.909 1.00 93.06 186 ARG A O 1
ATOM 1481 N N . ILE A 1 187 ? -7.113 9.340 11.192 1.00 93.00 187 ILE A N 1
ATOM 1482 C CA . ILE A 1 187 ? -7.684 8.028 10.851 1.00 93.00 187 ILE A CA 1
ATOM 1483 C C . ILE A 1 187 ? -8.747 7.621 11.881 1.00 93.00 187 ILE A C 1
ATOM 1485 O O . ILE A 1 187 ? -9.800 7.109 11.515 1.00 93.00 187 ILE A O 1
ATOM 1489 N N . SER A 1 188 ? -8.533 7.876 13.172 1.00 92.56 188 SER A N 1
ATOM 1490 C CA . SER A 1 188 ? -9.515 7.590 14.227 1.00 92.56 188 SER A CA 1
ATOM 1491 C C . SER A 1 188 ? -10.809 8.385 14.036 1.00 92.56 188 SER A C 1
ATOM 1493 O O . SER A 1 188 ? -11.906 7.836 14.160 1.00 92.56 188 SER A O 1
ATOM 1495 N N . ASN A 1 189 ? -10.701 9.666 13.680 1.00 93.56 189 ASN A N 1
ATOM 1496 C CA . ASN A 1 189 ? -11.852 10.510 13.373 1.00 93.56 189 ASN A CA 1
ATOM 1497 C C . ASN A 1 189 ? -12.570 10.045 12.103 1.00 93.56 189 ASN A C 1
ATOM 1499 O O . ASN A 1 189 ? -13.796 9.942 12.107 1.00 93.56 189 ASN A O 1
ATOM 1503 N N . PHE A 1 190 ? -11.817 9.668 11.067 1.00 94.12 190 PHE A N 1
ATOM 1504 C CA . PHE A 1 190 ? -12.361 9.044 9.865 1.00 94.12 190 PHE A CA 1
ATOM 1505 C C . PHE A 1 190 ? -13.155 7.777 10.196 1.00 94.12 190 PHE A C 1
ATOM 1507 O O . PHE A 1 190 ? -14.320 7.681 9.835 1.00 94.12 190 PHE A O 1
ATOM 1514 N N . ARG A 1 191 ? -12.589 6.850 10.978 1.00 93.94 191 ARG A N 1
ATOM 1515 C CA . ARG A 1 191 ? -13.261 5.602 11.386 1.00 93.94 191 ARG A CA 1
ATOM 1516 C C . ARG A 1 191 ? -14.593 5.836 12.095 1.00 93.94 191 ARG A C 1
ATOM 1518 O O . ARG A 1 191 ? -15.519 5.056 11.915 1.00 93.94 191 ARG A O 1
ATOM 1525 N N . LYS A 1 192 ? -14.690 6.886 12.916 1.00 92.69 192 LYS A N 1
ATOM 1526 C CA . LYS A 1 192 ? -15.927 7.236 13.639 1.00 92.69 192 LYS A CA 1
ATOM 1527 C C . LYS A 1 192 ? -17.004 7.824 12.726 1.00 92.69 192 LYS A C 1
ATOM 1529 O O . LYS A 1 192 ? -18.180 7.723 13.060 1.00 92.69 192 LYS A O 1
ATOM 1534 N N . ALA A 1 193 ? -16.600 8.463 11.631 1.00 92.19 193 ALA A N 1
ATOM 1535 C CA . ALA A 1 193 ? -17.487 9.130 10.679 1.00 92.19 193 ALA A CA 1
ATOM 1536 C C . ALA A 1 193 ? -17.700 8.338 9.375 1.00 92.19 193 ALA A C 1
ATOM 1538 O O . ALA A 1 193 ? -18.476 8.777 8.530 1.00 92.19 193 ALA A O 1
ATOM 1539 N N . ALA A 1 194 ? -17.010 7.205 9.212 1.00 92.12 194 ALA A N 1
ATOM 1540 C CA . ALA A 1 194 ? -16.987 6.420 7.988 1.00 92.12 194 ALA A CA 1
ATOM 1541 C C . ALA A 1 194 ? -18.373 5.873 7.621 1.00 92.12 194 ALA A C 1
ATOM 1543 O O . ALA A 1 194 ? -19.123 5.372 8.463 1.00 92.12 194 ALA A O 1
ATOM 1544 N N . SER A 1 195 ? -18.678 5.946 6.332 1.00 90.75 195 SER A N 1
ATOM 1545 C CA . SER A 1 195 ? -19.800 5.285 5.678 1.00 90.75 195 SER A CA 1
ATOM 1546 C C . SER A 1 195 ? -19.449 3.845 5.278 1.00 90.75 195 SER A C 1
ATOM 1548 O O . SER A 1 195 ? -18.320 3.384 5.429 1.00 90.75 195 SER A O 1
ATOM 1550 N N . GLU A 1 196 ? -20.414 3.115 4.719 1.00 89.56 196 GLU A N 1
ATOM 1551 C CA . GLU A 1 196 ? -20.201 1.743 4.230 1.00 89.56 196 GLU A CA 1
ATOM 1552 C C . GLU A 1 196 ? -19.270 1.673 3.001 1.00 89.56 196 GLU A C 1
ATOM 1554 O O . GLU A 1 196 ? -18.638 0.639 2.753 1.00 89.56 196 GLU A O 1
ATOM 1559 N N . ASN A 1 197 ? -19.170 2.778 2.253 1.00 90.06 197 ASN A N 1
ATOM 1560 C CA . ASN A 1 197 ? -18.340 2.892 1.050 1.00 90.06 197 ASN A CA 1
ATOM 1561 C C . ASN A 1 197 ? -16.896 3.293 1.365 1.00 90.06 197 ASN A C 1
ATOM 1563 O O . ASN A 1 197 ? -16.023 3.157 0.512 1.00 90.06 197 ASN A O 1
ATOM 1567 N N . ASP A 1 198 ? -16.648 3.773 2.579 1.00 93.38 198 ASP A N 1
ATOM 1568 C CA . ASP A 1 198 ? -15.331 4.189 3.029 1.00 93.38 198 ASP A CA 1
ATOM 1569 C C . ASP A 1 198 ? -14.459 2.979 3.376 1.00 93.38 198 ASP A C 1
ATOM 1571 O O . ASP A 1 198 ? -14.947 1.949 3.862 1.00 93.38 198 ASP A O 1
ATOM 1575 N N . LYS A 1 199 ? -13.151 3.096 3.121 1.00 95.88 199 LYS A N 1
ATOM 1576 C CA . LYS A 1 199 ? -12.190 2.002 3.324 1.00 95.88 199 LYS A CA 1
ATOM 1577 C C . LYS A 1 199 ? -10.895 2.453 3.992 1.00 95.88 199 LYS A C 1
ATOM 1579 O O . LYS A 1 199 ? -10.441 3.583 3.836 1.00 95.88 199 LYS A O 1
ATOM 1584 N N . ILE A 1 200 ? -10.290 1.527 4.731 1.00 96.56 200 ILE A N 1
ATOM 1585 C CA . ILE A 1 200 ? -8.912 1.587 5.221 1.00 96.56 200 ILE A CA 1
ATOM 1586 C C . ILE A 1 200 ? -8.217 0.333 4.712 1.00 96.56 200 ILE A C 1
ATOM 1588 O O . ILE A 1 200 ? -8.527 -0.763 5.166 1.00 96.56 200 ILE A O 1
ATOM 1592 N N . ILE A 1 201 ? -7.291 0.486 3.780 1.00 96.06 201 ILE A N 1
ATOM 1593 C CA . ILE A 1 201 ? -6.599 -0.615 3.123 1.00 96.06 201 ILE A CA 1
ATOM 1594 C C . ILE A 1 201 ? -5.150 -0.625 3.596 1.00 96.06 201 ILE A C 1
ATOM 1596 O O . ILE A 1 201 ? -4.402 0.320 3.355 1.00 96.06 201 ILE A O 1
ATOM 1600 N N . LEU A 1 202 ? -4.752 -1.699 4.276 1.00 95.62 202 LEU A N 1
ATOM 1601 C CA . LEU A 1 202 ? -3.348 -1.985 4.552 1.00 95.62 202 LEU A CA 1
ATOM 1602 C C . LEU A 1 202 ? -2.705 -2.584 3.300 1.00 95.62 202 LEU A C 1
ATOM 1604 O O . LEU A 1 202 ? -3.065 -3.685 2.887 1.00 95.62 202 LEU A O 1
ATOM 1608 N N . CYS A 1 203 ? -1.737 -1.887 2.716 1.00 94.25 203 CYS A N 1
ATOM 1609 C CA . CYS A 1 203 ? -1.031 -2.342 1.526 1.00 94.25 203 CYS A CA 1
ATOM 1610 C C . CYS A 1 203 ? 0.382 -2.813 1.866 1.00 94.25 203 CYS A C 1
ATOM 1612 O O . CYS A 1 203 ? 1.220 -2.034 2.321 1.00 94.25 203 CYS A O 1
ATOM 1614 N N . PHE A 1 204 ? 0.671 -4.069 1.543 1.00 92.94 204 PHE A N 1
ATOM 1615 C CA . PHE A 1 204 ? 2.017 -4.627 1.593 1.00 92.94 204 PHE A CA 1
ATOM 1616 C C . PHE A 1 204 ? 2.754 -4.360 0.282 1.00 92.94 204 PHE A C 1
ATOM 1618 O O . PHE A 1 204 ? 2.469 -4.990 -0.734 1.00 92.94 204 PHE A O 1
ATOM 1625 N N . ALA A 1 205 ? 3.709 -3.436 0.308 1.00 91.88 205 ALA A N 1
ATOM 1626 C CA . ALA A 1 205 ? 4.536 -3.063 -0.831 1.00 91.88 205 ALA A CA 1
ATOM 1627 C C . ALA A 1 205 ? 5.836 -3.883 -0.872 1.00 91.88 205 ALA A C 1
ATOM 1629 O O . ALA A 1 205 ? 6.633 -3.883 0.071 1.00 91.88 205 ALA A O 1
ATOM 1630 N N . THR A 1 206 ? 6.058 -4.574 -1.989 1.00 91.88 206 THR A N 1
ATOM 1631 C CA . THR A 1 206 ? 7.161 -5.526 -2.195 1.00 91.88 206 THR A CA 1
ATOM 1632 C C . THR A 1 206 ? 7.746 -5.404 -3.600 1.00 91.88 206 THR A C 1
ATOM 1634 O O . THR A 1 206 ? 7.155 -4.798 -4.485 1.00 91.88 206 THR A O 1
ATOM 1637 N N . GLU A 1 207 ? 8.934 -5.949 -3.841 1.00 90.19 207 GLU A N 1
ATOM 1638 C CA . GLU A 1 207 ? 9.473 -6.008 -5.209 1.00 90.19 207 GLU A CA 1
ATOM 1639 C C . GLU A 1 207 ? 8.879 -7.189 -5.980 1.00 90.19 207 GLU A C 1
ATOM 1641 O O . GLU A 1 207 ? 8.344 -7.020 -7.075 1.00 90.19 207 GLU A O 1
ATOM 1646 N N . ASN A 1 208 ? 8.911 -8.368 -5.356 1.00 88.62 208 ASN A N 1
ATOM 1647 C CA . ASN A 1 208 ? 8.342 -9.597 -5.896 1.00 88.62 208 ASN A CA 1
ATOM 1648 C C . ASN A 1 208 ? 6.956 -9.852 -5.290 1.00 88.62 208 ASN A C 1
ATOM 1650 O O . ASN A 1 208 ? 6.757 -9.534 -4.116 1.00 88.62 208 ASN A O 1
ATOM 1654 N N . PRO A 1 209 ? 6.022 -10.467 -6.033 1.00 89.25 209 PRO A N 1
ATOM 1655 C CA . PRO A 1 209 ? 4.726 -10.861 -5.509 1.00 89.25 209 PRO A CA 1
ATOM 1656 C C . PRO A 1 209 ? 4.863 -11.779 -4.295 1.00 89.25 209 PRO A C 1
ATOM 1658 O O . PRO A 1 209 ? 5.772 -12.609 -4.222 1.00 89.25 209 PRO A O 1
ATOM 1661 N N . LEU A 1 210 ? 3.901 -11.670 -3.382 1.00 89.00 210 LEU A N 1
ATOM 1662 C CA . LEU A 1 210 ? 3.753 -12.621 -2.288 1.00 89.00 210 LEU A CA 1
ATOM 1663 C C . LEU A 1 210 ? 3.502 -14.033 -2.832 1.00 89.00 210 LEU A C 1
ATOM 1665 O O . LEU A 1 210 ? 2.806 -14.216 -3.840 1.00 89.00 210 LEU A O 1
ATOM 1669 N N . ASN A 1 211 ? 4.043 -15.038 -2.151 1.00 89.56 211 ASN A N 1
ATOM 1670 C CA . ASN A 1 211 ? 3.755 -16.436 -2.459 1.00 89.56 211 ASN A CA 1
ATOM 1671 C C . ASN A 1 211 ? 2.351 -16.843 -1.967 1.00 89.56 211 ASN A C 1
ATOM 1673 O O . ASN A 1 211 ? 1.646 -16.073 -1.316 1.00 89.56 211 ASN A O 1
ATOM 1677 N N . ASP A 1 212 ? 1.913 -18.060 -2.289 1.00 90.44 212 ASP A N 1
ATOM 1678 C CA . ASP A 1 212 ? 0.543 -18.493 -1.985 1.00 90.44 212 ASP A CA 1
ATOM 1679 C C . ASP A 1 212 ? 0.259 -18.624 -0.483 1.00 90.44 212 ASP A C 1
ATOM 1681 O O . ASP A 1 212 ? -0.862 -18.350 -0.050 1.00 90.44 212 ASP A O 1
ATOM 1685 N N . GLN A 1 213 ? 1.269 -18.969 0.322 1.00 90.12 213 GLN A N 1
ATOM 1686 C CA . GLN A 1 213 ? 1.134 -18.981 1.777 1.00 90.12 213 GLN A CA 1
ATOM 1687 C C . GLN A 1 213 ? 0.961 -17.556 2.310 1.00 90.12 213 GLN A C 1
ATOM 1689 O O . GLN A 1 213 ? 0.008 -17.284 3.028 1.00 90.12 213 GLN A O 1
ATOM 1694 N N . GLU A 1 214 ? 1.816 -16.627 1.886 1.00 90.50 214 GLU A N 1
ATOM 1695 C CA . GLU A 1 214 ? 1.745 -15.214 2.277 1.00 90.50 214 GLU A CA 1
ATOM 1696 C C . GLU A 1 214 ? 0.411 -14.571 1.859 1.00 90.50 214 GLU A C 1
ATOM 1698 O O . GLU A 1 214 ? -0.182 -13.817 2.627 1.00 90.50 214 GLU A O 1
ATOM 1703 N N . LYS A 1 215 ? -0.125 -14.914 0.679 1.00 90.81 215 LYS A N 1
ATOM 1704 C CA . LYS A 1 215 ? -1.474 -14.495 0.254 1.00 90.81 215 LYS A CA 1
ATOM 1705 C C . LYS A 1 215 ? -2.572 -15.060 1.154 1.00 90.81 215 LYS A C 1
ATOM 1707 O O . LYS A 1 215 ? -3.554 -14.366 1.415 1.00 90.81 215 LYS A O 1
ATOM 1712 N N . SER A 1 216 ? -2.437 -16.308 1.607 1.00 92.12 216 SER A N 1
ATOM 1713 C CA . SER A 1 216 ? -3.364 -16.893 2.581 1.00 92.12 216 SER A CA 1
ATOM 1714 C C . SER A 1 216 ? -3.308 -16.132 3.904 1.00 92.12 216 SER A C 1
ATOM 1716 O O . SER A 1 216 ? -4.355 -15.790 4.455 1.00 92.12 216 SER A O 1
ATOM 1718 N N . ASP A 1 217 ? -2.107 -15.785 4.363 1.00 93.56 217 ASP A N 1
ATOM 1719 C CA . ASP A 1 217 ? -1.902 -15.025 5.595 1.00 93.56 217 ASP A CA 1
ATOM 1720 C C . ASP A 1 217 ? -2.556 -13.634 5.515 1.00 93.56 217 ASP A C 1
ATOM 1722 O O . ASP A 1 217 ? -3.142 -13.169 6.494 1.00 93.56 217 ASP A O 1
ATOM 1726 N N . LEU A 1 218 ? -2.569 -12.989 4.338 1.00 94.25 218 LEU A N 1
ATOM 1727 C CA . LEU A 1 218 ? -3.297 -11.726 4.148 1.00 94.25 218 LEU A CA 1
ATOM 1728 C C . LEU A 1 218 ? -4.799 -11.852 4.432 1.00 94.25 218 LEU A C 1
ATOM 1730 O O . LEU A 1 218 ? -5.407 -10.906 4.933 1.00 94.25 218 LEU A O 1
ATOM 1734 N N . ASN A 1 219 ? -5.416 -13.003 4.146 1.00 94.88 219 ASN A N 1
ATOM 1735 C CA . ASN A 1 219 ? -6.830 -13.223 4.460 1.00 94.88 219 ASN A CA 1
ATOM 1736 C C . ASN A 1 219 ? -7.062 -13.298 5.973 1.00 94.88 219 ASN A C 1
ATOM 1738 O O . ASN A 1 219 ? -8.053 -12.763 6.474 1.00 94.88 219 ASN A O 1
ATOM 1742 N N . GLU A 1 220 ? -6.143 -13.924 6.707 1.00 95.69 220 GLU A N 1
ATOM 1743 C CA . GLU A 1 220 ? -6.195 -13.983 8.169 1.00 95.69 220 GLU A CA 1
ATOM 1744 C C . GLU A 1 220 ? -5.969 -12.600 8.790 1.00 95.69 220 GLU A C 1
ATOM 1746 O O . GLU A 1 220 ? -6.694 -12.201 9.705 1.00 95.69 220 GLU A O 1
ATOM 1751 N N . ILE A 1 221 ? -5.027 -11.824 8.246 1.00 96.44 221 ILE A N 1
ATOM 1752 C CA . ILE A 1 221 ? -4.791 -10.432 8.643 1.00 96.44 221 ILE A CA 1
ATOM 1753 C C . ILE A 1 221 ? -6.033 -9.582 8.377 1.00 96.44 221 ILE A C 1
ATOM 1755 O O . ILE A 1 221 ? -6.441 -8.812 9.246 1.00 96.44 221 ILE A O 1
ATOM 1759 N N . ARG A 1 222 ? -6.682 -9.748 7.219 1.00 97.50 222 ARG A N 1
ATOM 1760 C CA . ARG A 1 222 ? -7.934 -9.055 6.893 1.00 97.50 222 ARG A CA 1
ATOM 1761 C C . ARG A 1 222 ? -9.023 -9.382 7.904 1.00 97.50 222 ARG A C 1
ATOM 1763 O O . ARG A 1 222 ? -9.671 -8.471 8.411 1.00 97.50 222 ARG A O 1
ATOM 1770 N N . TYR A 1 223 ? -9.204 -10.659 8.235 1.00 96.81 223 TYR A N 1
ATOM 1771 C CA . TYR A 1 223 ? -10.173 -11.081 9.244 1.00 96.81 223 TYR A CA 1
ATOM 1772 C C . TYR A 1 223 ? -9.869 -10.461 10.618 1.00 96.81 223 TYR A C 1
ATOM 1774 O O . TYR A 1 223 ? -10.754 -9.881 11.249 1.00 96.81 223 TYR A O 1
ATOM 1782 N N . MET A 1 224 ? -8.608 -10.517 11.056 1.00 95.81 224 MET A N 1
ATOM 1783 C CA . MET A 1 224 ? -8.154 -9.917 12.314 1.00 95.81 224 MET A CA 1
ATOM 1784 C C . MET A 1 224 ? -8.408 -8.404 12.348 1.00 95.81 224 MET A C 1
ATOM 1786 O O . MET A 1 224 ? -8.920 -7.875 13.336 1.00 95.81 224 MET A O 1
ATOM 1790 N N . GLY A 1 225 ? -8.056 -7.714 11.265 1.00 96.00 225 GLY A N 1
ATOM 1791 C CA . GLY A 1 225 ? -8.221 -6.279 11.125 1.00 96.00 225 GLY A CA 1
ATOM 1792 C C . GLY A 1 225 ? -9.688 -5.874 11.103 1.00 96.00 225 GLY A C 1
ATOM 1793 O O . GLY A 1 225 ? -10.060 -4.985 11.855 1.00 96.00 225 GLY A O 1
ATOM 1794 N N . ARG A 1 226 ? -10.556 -6.572 10.361 1.00 96.75 226 ARG A N 1
ATOM 1795 C CA . ARG A 1 226 ? -12.003 -6.293 10.358 1.00 96.75 226 ARG A CA 1
ATOM 1796 C C . ARG A 1 226 ? -12.649 -6.524 11.715 1.00 96.75 226 ARG A C 1
ATOM 1798 O O . ARG A 1 226 ? -13.429 -5.692 12.168 1.00 96.75 226 ARG A O 1
ATOM 1805 N N . HIS A 1 227 ? -12.258 -7.593 12.409 1.00 96.56 227 HIS A N 1
ATOM 1806 C CA . HIS A 1 227 ? -12.748 -7.870 13.757 1.00 96.56 227 HIS A CA 1
ATOM 1807 C C . HIS A 1 227 ? -12.415 -6.746 14.755 1.00 96.56 227 HIS A C 1
ATOM 1809 O O . HIS A 1 227 ? -13.210 -6.454 15.646 1.00 96.56 227 HIS A O 1
ATOM 1815 N N . ARG A 1 228 ? -11.247 -6.109 14.609 1.00 95.00 228 ARG A N 1
ATOM 1816 C CA . ARG A 1 228 ? -10.744 -5.080 15.538 1.00 95.00 228 ARG A CA 1
ATOM 1817 C C . ARG A 1 228 ? -11.071 -3.651 15.113 1.00 95.00 228 ARG A C 1
ATOM 1819 O O . ARG A 1 228 ? -11.309 -2.786 15.953 1.00 95.00 228 ARG A O 1
ATOM 1826 N N . LEU A 1 229 ? -11.065 -3.390 13.811 1.00 94.50 229 LEU A N 1
ATOM 1827 C CA . LEU A 1 229 ? -11.142 -2.049 13.240 1.00 94.50 229 LEU A CA 1
ATOM 1828 C C . LEU A 1 229 ? -12.480 -1.745 12.556 1.00 94.50 229 LEU A C 1
ATOM 1830 O O . LEU A 1 229 ? -12.787 -0.561 12.394 1.00 94.50 229 LEU A O 1
ATOM 1834 N N . GLY A 1 230 ? -13.277 -2.773 12.248 1.00 94.25 230 GLY A N 1
ATOM 1835 C CA . GLY A 1 230 ? -14.558 -2.700 11.541 1.00 94.25 230 GLY A CA 1
ATOM 1836 C C . GLY A 1 230 ? -14.469 -3.149 10.076 1.00 94.25 230 GLY A C 1
ATOM 1837 O O . GLY A 1 230 ? -13.383 -3.285 9.517 1.00 94.25 230 GLY A O 1
ATOM 1838 N N . GLU A 1 231 ? -15.624 -3.331 9.427 1.00 95.12 231 GLU A N 1
ATOM 1839 C CA . GLU A 1 231 ? -15.746 -3.825 8.035 1.00 95.12 231 GLU A CA 1
ATOM 1840 C C . GLU A 1 231 ? -15.133 -2.906 6.965 1.00 95.12 231 GLU A C 1
ATOM 1842 O O . GLU A 1 231 ? -14.960 -3.303 5.811 1.00 95.12 231 GLU A O 1
ATOM 1847 N N . ILE A 1 232 ? -14.788 -1.673 7.333 1.00 95.12 232 ILE A N 1
ATOM 1848 C CA . ILE A 1 232 ? -14.070 -0.743 6.458 1.00 95.12 232 ILE A CA 1
ATOM 1849 C C . ILE A 1 232 ? -12.606 -1.153 6.250 1.00 95.12 232 ILE A C 1
ATOM 1851 O O . ILE A 1 232 ? -11.970 -0.645 5.333 1.00 95.12 232 ILE A O 1
ATOM 1855 N N . PHE A 1 233 ? -12.060 -2.047 7.084 1.00 97.31 233 PHE A N 1
ATOM 1856 C CA . PHE A 1 233 ? -10.672 -2.486 6.977 1.00 97.31 233 PHE A CA 1
ATOM 1857 C C . PHE A 1 233 ? -10.487 -3.573 5.910 1.00 97.31 233 PHE A C 1
ATOM 1859 O O . PHE A 1 233 ? -11.198 -4.582 5.883 1.00 97.31 233 PHE A O 1
ATOM 1866 N N . ASP A 1 234 ? -9.476 -3.399 5.069 1.00 97.12 234 ASP A N 1
ATOM 1867 C CA . ASP A 1 234 ? -9.054 -4.366 4.066 1.00 97.12 234 ASP A CA 1
ATOM 1868 C C . ASP A 1 234 ? -7.525 -4.465 3.979 1.00 97.12 234 ASP A C 1
ATOM 1870 O O . ASP A 1 234 ? -6.791 -3.701 4.605 1.00 97.12 234 ASP A O 1
ATOM 1874 N N . VAL A 1 235 ? -7.047 -5.455 3.231 1.00 96.38 235 VAL A N 1
ATOM 1875 C CA . VAL A 1 235 ? -5.631 -5.762 3.057 1.00 96.38 235 VAL A CA 1
ATOM 1876 C C . VAL A 1 235 ? -5.361 -6.087 1.598 1.00 96.38 235 VAL A C 1
ATOM 1878 O O . VAL A 1 235 ? -6.039 -6.934 1.009 1.00 96.38 235 VAL A O 1
ATOM 1881 N N . GLU A 1 236 ? -4.317 -5.476 1.054 1.00 94.00 236 GLU A N 1
ATOM 1882 C CA . GLU A 1 236 ? -3.844 -5.687 -0.308 1.00 94.00 236 GLU A CA 1
ATOM 1883 C C . GLU A 1 236 ? -2.325 -5.877 -0.359 1.00 94.00 236 GLU A C 1
ATOM 1885 O O . GLU A 1 236 ? -1.588 -5.520 0.561 1.00 94.00 236 GLU A O 1
ATOM 1890 N N . SER A 1 237 ? -1.843 -6.445 -1.463 1.00 93.00 237 SER A N 1
ATOM 1891 C CA . SER A 1 237 ? -0.416 -6.553 -1.764 1.00 93.00 237 SER A CA 1
ATOM 1892 C C . SER A 1 237 ? -0.104 -5.889 -3.093 1.00 93.00 237 SER A C 1
ATOM 1894 O O . SER A 1 237 ? -0.748 -6.183 -4.102 1.00 93.00 237 SER A O 1
ATOM 1896 N N . ILE A 1 238 ? 0.943 -5.077 -3.101 1.00 92.62 238 ILE A N 1
ATOM 1897 C CA . ILE A 1 238 ? 1.465 -4.390 -4.273 1.00 92.62 238 ILE A CA 1
ATOM 1898 C C . ILE A 1 238 ? 2.877 -4.917 -4.510 1.00 92.62 238 ILE A C 1
ATOM 1900 O O . ILE A 1 238 ? 3.686 -4.998 -3.580 1.00 92.62 238 ILE A O 1
ATOM 1904 N N . SER A 1 239 ? 3.183 -5.271 -5.756 1.00 92.75 239 SER A N 1
ATOM 1905 C CA . SER A 1 239 ? 4.540 -5.630 -6.149 1.00 92.75 239 SER A CA 1
ATOM 1906 C C . SER A 1 239 ? 4.979 -4.902 -7.408 1.00 92.75 239 SER A C 1
ATOM 1908 O O . SER A 1 239 ? 4.161 -4.618 -8.286 1.00 92.75 239 SER A O 1
ATOM 1910 N N . VAL A 1 240 ? 6.282 -4.635 -7.508 1.00 93.00 240 VAL A N 1
ATOM 1911 C CA . VAL A 1 240 ? 6.891 -4.065 -8.719 1.00 93.00 240 VAL A CA 1
ATOM 1912 C C . VAL A 1 240 ? 6.639 -4.978 -9.922 1.00 93.00 240 VAL A C 1
ATOM 1914 O O . VAL A 1 240 ? 6.344 -4.493 -11.007 1.00 93.00 240 VAL A O 1
ATOM 1917 N N . GLU A 1 241 ? 6.648 -6.300 -9.728 1.00 91.62 241 GLU A N 1
ATOM 1918 C CA . GLU A 1 241 ? 6.296 -7.253 -10.790 1.00 91.62 241 GLU A CA 1
ATOM 1919 C C . GLU A 1 241 ? 4.839 -7.128 -11.260 1.00 91.62 241 GLU A C 1
ATOM 1921 O O . GLU A 1 241 ? 4.569 -7.215 -12.455 1.00 91.62 241 GLU A O 1
ATOM 1926 N N . ASN A 1 242 ? 3.883 -6.903 -10.353 1.00 91.00 242 ASN A N 1
ATOM 1927 C CA . ASN A 1 242 ? 2.484 -6.711 -10.747 1.00 91.00 242 ASN A CA 1
ATOM 1928 C C . ASN A 1 242 ? 2.297 -5.401 -11.526 1.00 91.00 242 ASN A C 1
ATOM 1930 O O . ASN A 1 242 ? 1.500 -5.353 -12.461 1.00 91.00 242 ASN A O 1
ATOM 1934 N N . ILE A 1 243 ? 3.044 -4.355 -11.163 1.00 91.31 243 ILE A N 1
ATOM 1935 C CA . ILE A 1 243 ? 3.081 -3.089 -11.907 1.00 91.31 243 ILE A CA 1
ATOM 1936 C C . ILE A 1 243 ? 3.679 -3.319 -13.299 1.00 91.31 243 ILE A C 1
ATOM 1938 O O . ILE A 1 243 ? 3.077 -2.916 -14.289 1.00 91.31 243 ILE A O 1
ATOM 1942 N N . TYR A 1 244 ? 4.808 -4.027 -13.386 1.00 91.56 244 TYR A N 1
ATOM 1943 C CA . TYR A 1 244 ? 5.441 -4.394 -14.652 1.00 91.56 244 TYR A CA 1
ATOM 1944 C C . TYR A 1 244 ? 4.480 -5.146 -15.578 1.00 91.56 244 TYR A C 1
ATOM 1946 O O . TYR A 1 244 ? 4.309 -4.748 -16.725 1.00 91.56 244 TYR A O 1
ATOM 1954 N N . LYS A 1 245 ? 3.789 -6.173 -15.068 1.00 89.88 245 LYS A N 1
ATOM 1955 C CA . LYS A 1 245 ? 2.798 -6.938 -15.843 1.00 89.88 245 LYS A CA 1
ATOM 1956 C C . LYS A 1 245 ? 1.656 -6.064 -16.345 1.00 89.88 245 LYS A C 1
ATOM 1958 O O . LYS A 1 245 ? 1.246 -6.211 -17.485 1.00 89.88 245 LYS A O 1
ATOM 1963 N N . ARG A 1 246 ? 1.172 -5.121 -15.529 1.00 88.19 246 ARG A N 1
ATOM 1964 C CA . ARG A 1 246 ? 0.143 -4.164 -15.961 1.00 88.19 246 ARG A CA 1
ATOM 1965 C C . ARG A 1 246 ? 0.645 -3.283 -17.110 1.00 88.19 246 ARG A C 1
ATOM 1967 O O . ARG A 1 246 ? -0.082 -3.086 -18.076 1.00 88.19 246 ARG A O 1
ATOM 1974 N N . ILE A 1 247 ? 1.879 -2.781 -17.023 1.00 86.50 247 ILE A N 1
ATOM 1975 C CA . ILE A 1 247 ? 2.504 -1.984 -18.091 1.00 86.50 247 ILE A CA 1
ATOM 1976 C C . ILE A 1 247 ? 2.679 -2.830 -19.358 1.00 86.50 247 ILE A C 1
ATOM 1978 O O . ILE A 1 247 ? 2.377 -2.360 -20.452 1.00 86.50 247 ILE A O 1
ATOM 1982 N N . GLU A 1 248 ? 3.130 -4.078 -19.216 1.00 85.00 248 GLU A N 1
ATOM 1983 C CA . GLU A 1 248 ? 3.263 -5.030 -20.320 1.00 85.00 248 GLU A CA 1
ATOM 1984 C C . GLU A 1 248 ? 1.901 -5.267 -20.993 1.00 85.00 248 GLU A C 1
ATOM 1986 O O . GLU A 1 248 ? 1.768 -5.070 -22.199 1.00 85.00 248 GLU A O 1
ATOM 1991 N N . GLU A 1 249 ? 0.856 -5.573 -20.225 1.00 82.25 249 GLU A N 1
ATOM 1992 C CA . GLU A 1 249 ? -0.514 -5.747 -20.723 1.00 82.25 249 GLU A CA 1
ATOM 1993 C C . GLU A 1 249 ? -1.046 -4.489 -21.432 1.00 82.25 249 GLU A C 1
ATOM 1995 O O . GLU A 1 249 ? -1.653 -4.588 -22.502 1.00 82.25 249 GLU A O 1
ATOM 2000 N N . ASP A 1 250 ? -0.783 -3.299 -20.886 1.00 76.06 250 ASP A N 1
ATOM 2001 C CA . ASP A 1 250 ? -1.165 -2.026 -21.499 1.00 76.06 250 ASP A CA 1
ATOM 2002 C C . ASP A 1 250 ? -0.378 -1.718 -22.783 1.00 76.06 250 ASP A C 1
ATOM 2004 O O . ASP A 1 250 ? -0.924 -1.085 -23.693 1.00 76.06 250 ASP A O 1
ATOM 2008 N N . SER A 1 251 ? 0.871 -2.185 -22.878 1.00 67.38 251 SER A N 1
ATOM 2009 C CA . SER A 1 251 ? 1.734 -2.042 -24.058 1.00 67.38 251 SER A CA 1
ATOM 2010 C C . SER A 1 251 ? 1.371 -3.005 -25.195 1.00 67.38 251 SER A C 1
ATOM 2012 O O . SER A 1 251 ? 1.644 -2.717 -26.356 1.00 67.38 251 SER A O 1
ATOM 2014 N N . VAL A 1 252 ? 0.681 -4.111 -24.888 1.00 60.84 252 VAL A N 1
ATOM 2015 C CA . VAL A 1 252 ? 0.196 -5.103 -25.868 1.00 60.84 252 VAL A CA 1
ATOM 2016 C C . VAL A 1 252 ? -1.132 -4.673 -26.521 1.00 60.84 252 VAL A C 1
ATOM 2018 O O . VAL A 1 252 ? -1.719 -5.407 -27.323 1.00 60.84 252 VAL A O 1
ATOM 2021 N N . LYS A 1 253 ? -1.620 -3.450 -26.264 1.00 54.00 253 LYS A N 1
ATOM 2022 C CA . LYS A 1 253 ? -2.701 -2.871 -27.081 1.00 54.00 253 LYS A CA 1
ATOM 2023 C C . LYS A 1 253 ? -2.258 -2.886 -28.548 1.00 54.00 253 LYS A C 1
ATOM 2025 O O . LYS A 1 253 ? -1.127 -2.495 -28.817 1.00 54.00 253 LYS A O 1
ATOM 2030 N N . PRO A 1 254 ? -3.105 -3.339 -29.496 1.00 48.41 254 PRO A N 1
ATOM 2031 C CA . PRO A 1 254 ? -2.721 -3.419 -30.897 1.00 48.41 254 PRO A CA 1
ATOM 2032 C C . PRO A 1 254 ? -2.383 -2.015 -31.386 1.00 48.41 254 PRO A C 1
ATOM 2034 O O . PRO A 1 254 ? -3.265 -1.203 -31.671 1.00 48.41 254 PRO A O 1
ATOM 2037 N N . GLU A 1 255 ? -1.091 -1.721 -31.431 1.00 52.50 255 GLU A N 1
ATOM 2038 C CA . GLU A 1 255 ? -0.586 -0.479 -31.967 1.00 52.50 255 GLU A CA 1
ATOM 2039 C C . GLU A 1 255 ? -0.853 -0.541 -33.466 1.00 52.50 255 GLU A C 1
ATOM 2041 O O . GLU A 1 255 ? -0.316 -1.387 -34.189 1.00 52.50 255 GLU A O 1
ATOM 2046 N N . ILE A 1 256 ? -1.792 0.281 -33.935 1.00 56.81 256 ILE A N 1
ATOM 2047 C CA . ILE A 1 256 ? -2.127 0.295 -35.349 1.00 56.81 256 ILE A CA 1
ATOM 2048 C C . ILE A 1 256 ? -0.979 1.000 -36.068 1.00 56.81 256 ILE A C 1
ATOM 2050 O O . ILE A 1 256 ? -0.957 2.222 -36.196 1.00 56.81 256 ILE A O 1
ATOM 2054 N N . SER A 1 257 ? -0.002 0.214 -36.515 1.00 58.25 257 SER A N 1
ATOM 2055 C CA . SER A 1 257 ? 1.075 0.701 -37.364 1.00 58.25 257 SER A CA 1
ATOM 2056 C C . SER A 1 257 ? 0.516 0.998 -38.751 1.00 58.25 257 SER A C 1
ATOM 2058 O O . SER A 1 257 ? -0.010 0.121 -39.442 1.00 58.25 257 SER A O 1
ATOM 2060 N N . VAL A 1 258 ? 0.607 2.264 -39.154 1.00 61.69 258 VAL A N 1
ATOM 2061 C CA . VAL A 1 258 ? 0.137 2.734 -40.456 1.00 61.69 258 VAL A CA 1
ATOM 2062 C C . VAL A 1 258 ? 1.323 3.189 -41.273 1.00 61.69 258 VAL A C 1
ATOM 2064 O O . VAL A 1 258 ? 1.969 4.188 -40.959 1.00 61.69 258 VAL A O 1
ATOM 2067 N N . VAL A 1 259 ? 1.561 2.511 -42.390 1.00 68.81 259 VAL A N 1
ATOM 2068 C CA . VAL A 1 259 ? 2.508 2.998 -43.390 1.00 68.81 259 VAL A CA 1
ATOM 2069 C C . VAL A 1 259 ? 1.866 4.175 -44.124 1.00 68.81 259 VAL A C 1
ATOM 2071 O O . VAL A 1 259 ? 1.024 4.000 -45.005 1.00 68.81 259 VAL A O 1
ATOM 2074 N N . MET A 1 260 ? 2.256 5.395 -43.755 1.00 69.88 260 MET A N 1
ATOM 2075 C CA . MET A 1 260 ? 1.825 6.617 -44.433 1.00 69.88 260 MET A CA 1
ATOM 2076 C C . MET A 1 260 ? 2.899 7.113 -45.399 1.00 69.88 260 MET A C 1
ATOM 2078 O O . MET A 1 260 ? 4.052 7.314 -45.027 1.00 69.88 260 MET A O 1
ATOM 2082 N N . ARG A 1 261 ? 2.504 7.389 -46.646 1.00 76.19 261 ARG A N 1
ATOM 2083 C CA . ARG A 1 261 ? 3.376 8.070 -47.610 1.00 76.19 261 ARG A CA 1
ATOM 2084 C C . ARG A 1 261 ? 3.394 9.567 -47.323 1.00 76.19 261 ARG A C 1
ATOM 2086 O O . ARG A 1 261 ? 2.383 10.243 -47.501 1.00 76.19 261 ARG A O 1
ATOM 2093 N N . THR A 1 262 ? 4.548 10.077 -46.910 1.00 75.94 262 THR A N 1
ATOM 2094 C CA . THR A 1 262 ? 4.754 11.493 -46.592 1.00 75.94 262 THR A CA 1
ATOM 2095 C C . THR A 1 262 ? 5.953 12.050 -47.351 1.00 75.94 262 THR A C 1
ATOM 2097 O O . THR A 1 262 ? 6.919 11.337 -47.613 1.00 75.94 262 THR A O 1
ATOM 2100 N N . ASN A 1 263 ? 5.883 13.327 -47.719 1.00 82.06 263 ASN A N 1
ATOM 2101 C CA . ASN A 1 263 ? 7.038 14.070 -48.205 1.00 82.06 263 ASN A CA 1
ATOM 2102 C C . ASN A 1 263 ? 7.663 14.795 -47.025 1.00 82.06 263 ASN A C 1
ATOM 2104 O O . ASN A 1 263 ? 7.021 15.671 -46.442 1.00 82.06 263 ASN A O 1
ATOM 2108 N N . VAL A 1 264 ? 8.902 14.456 -46.697 1.00 82.44 264 VAL A N 1
ATOM 2109 C CA . VAL A 1 264 ? 9.609 15.024 -45.551 1.00 82.44 264 VAL A CA 1
ATOM 2110 C C . VAL A 1 264 ? 10.681 15.988 -46.031 1.00 82.44 264 VAL A C 1
ATOM 2112 O O . VAL A 1 264 ? 11.470 15.650 -46.910 1.00 82.44 264 VAL A O 1
ATOM 2115 N N . VAL A 1 265 ? 10.714 17.186 -45.449 1.00 81.06 265 VAL A N 1
ATOM 2116 C CA . VAL A 1 265 ? 11.768 18.178 -45.679 1.00 81.06 265 VAL A CA 1
ATOM 2117 C C . VAL A 1 265 ? 12.409 18.588 -44.349 1.00 81.06 265 VAL A C 1
ATOM 2119 O O . VAL A 1 265 ? 11.700 18.724 -43.350 1.00 81.06 265 VAL A O 1
ATOM 2122 N N . PRO A 1 266 ? 13.735 18.789 -44.297 1.00 77.19 266 PRO A N 1
ATOM 2123 C CA . PRO A 1 266 ? 14.390 19.295 -43.100 1.00 77.19 266 PRO A CA 1
ATOM 2124 C C . PRO A 1 266 ? 14.017 20.757 -42.839 1.00 77.19 266 PRO A C 1
ATOM 2126 O O . PRO A 1 266 ? 13.933 21.574 -43.755 1.00 77.19 266 PRO A O 1
ATOM 2129 N N . SER A 1 267 ? 13.808 21.082 -41.568 1.00 73.56 267 SER A N 1
ATOM 2130 C CA . SER A 1 267 ? 13.535 22.422 -41.055 1.00 73.56 267 SER A CA 1
ATOM 2131 C C . SER A 1 267 ? 14.537 22.744 -39.946 1.00 73.56 267 SER A C 1
ATOM 2133 O O . SER A 1 267 ? 14.209 22.702 -38.762 1.00 73.56 267 SER A O 1
ATOM 2135 N N . GLY A 1 268 ? 15.769 23.071 -40.334 1.00 73.00 268 GLY A N 1
ATOM 2136 C CA . GLY A 1 268 ? 16.900 23.220 -39.413 1.00 73.00 268 GLY A CA 1
ATOM 2137 C C . GLY A 1 268 ? 17.618 21.893 -39.157 1.00 73.00 268 GLY A C 1
ATOM 2138 O O . GLY A 1 268 ? 17.360 20.904 -39.840 1.00 73.00 268 GLY A O 1
ATOM 2139 N N . ASP A 1 269 ? 18.522 21.882 -38.176 1.00 66.06 269 ASP A N 1
ATOM 2140 C CA . ASP A 1 269 ? 19.498 20.792 -38.026 1.00 66.06 269 ASP A CA 1
ATOM 2141 C C . ASP A 1 269 ? 18.901 19.493 -37.456 1.00 66.06 269 ASP A C 1
ATOM 2143 O O . ASP A 1 269 ? 19.408 18.416 -37.745 1.00 66.06 269 ASP A O 1
ATOM 2147 N N . ASN A 1 270 ? 17.801 19.580 -36.695 1.00 60.56 270 ASN A N 1
ATOM 2148 C CA . ASN A 1 270 ? 17.240 18.448 -35.936 1.00 60.56 270 ASN A CA 1
ATOM 2149 C C . ASN A 1 270 ? 15.717 18.279 -36.077 1.00 60.56 270 ASN A C 1
ATOM 2151 O O . ASN A 1 270 ? 15.101 17.575 -35.277 1.00 60.56 270 ASN A O 1
ATOM 2155 N N . LEU A 1 271 ? 15.079 18.934 -37.050 1.00 55.69 271 LEU A N 1
ATOM 2156 C CA . LEU A 1 271 ? 13.629 18.848 -37.230 1.00 55.69 271 LEU A CA 1
ATOM 2157 C C . LEU A 1 271 ? 13.282 18.480 -38.667 1.00 55.69 271 LEU A C 1
ATOM 2159 O O . LEU A 1 271 ? 13.737 19.107 -39.619 1.00 55.69 271 LEU A O 1
ATOM 2163 N N . LEU A 1 272 ? 12.420 17.482 -38.808 1.00 75.06 272 LEU A N 1
ATOM 2164 C CA . LEU A 1 272 ? 11.844 17.067 -40.075 1.00 75.06 272 LEU A CA 1
ATOM 2165 C C . LEU A 1 272 ? 10.378 17.493 -40.114 1.00 75.06 272 LEU A C 1
ATOM 2167 O O . LEU A 1 272 ? 9.607 17.190 -39.205 1.00 75.06 272 LEU A O 1
ATOM 2171 N N . VAL A 1 273 ? 9.985 18.191 -41.174 1.00 77.50 273 VAL A N 1
ATOM 2172 C CA . VAL A 1 273 ? 8.596 18.581 -41.417 1.00 77.50 273 VAL A CA 1
ATOM 2173 C C . VAL A 1 273 ? 8.056 17.723 -42.551 1.00 77.50 273 VAL A C 1
ATOM 2175 O O . VAL A 1 273 ? 8.493 17.821 -43.697 1.00 77.50 273 VAL A O 1
ATOM 2178 N N . GLY A 1 274 ? 7.110 16.851 -42.211 1.00 81.19 274 GLY A N 1
ATOM 2179 C CA . GLY A 1 274 ? 6.399 16.002 -43.158 1.00 81.19 274 GLY A CA 1
ATOM 2180 C C . GLY A 1 274 ? 5.124 16.662 -43.678 1.00 81.19 274 GLY A C 1
ATOM 2181 O O . GLY A 1 274 ? 4.402 17.322 -42.933 1.00 81.19 274 GLY A O 1
ATOM 2182 N N . SER A 1 275 ? 4.808 16.440 -44.949 1.00 81.94 275 SER A N 1
ATOM 2183 C CA . SER A 1 275 ? 3.504 16.742 -45.534 1.00 81.94 275 SER A CA 1
ATOM 2184 C C . SER A 1 275 ? 2.926 15.486 -46.182 1.00 81.94 275 SER A C 1
ATOM 2186 O O . SER A 1 275 ? 3.505 14.899 -47.097 1.00 81.94 275 SER A O 1
ATOM 2188 N N . THR A 1 276 ? 1.754 15.079 -45.702 1.00 81.19 276 THR A N 1
ATOM 2189 C CA . THR A 1 276 ? 1.021 13.911 -46.200 1.00 81.19 276 THR A CA 1
ATOM 2190 C C . THR A 1 276 ? -0.185 14.390 -46.990 1.00 81.19 276 THR A C 1
ATOM 2192 O O . THR A 1 276 ? -0.923 15.275 -46.548 1.00 81.19 276 THR A O 1
ATOM 2195 N N . LYS A 1 277 ? -0.420 13.814 -48.172 1.00 79.00 277 LYS A N 1
ATOM 2196 C CA . LYS A 1 277 ? -1.640 14.122 -48.922 1.00 79.00 277 LYS A CA 1
ATOM 2197 C C . LYS A 1 277 ? -2.840 13.555 -48.177 1.00 79.00 277 LYS A C 1
ATOM 2199 O O . LYS A 1 277 ? -2.833 12.403 -47.756 1.00 79.00 277 LYS A O 1
ATOM 2204 N N . LEU A 1 278 ? -3.914 14.335 -48.117 1.00 75.44 278 LEU A N 1
ATOM 2205 C CA . LEU A 1 278 ? -5.150 13.939 -47.443 1.00 75.44 278 LEU A CA 1
ATOM 2206 C C . LEU A 1 278 ? -5.680 12.578 -47.935 1.00 75.44 278 LEU A C 1
ATOM 2208 O O . LEU A 1 278 ? -6.130 11.771 -47.134 1.00 75.44 278 LEU A O 1
ATOM 2212 N N . ILE A 1 279 ? -5.566 12.287 -49.237 1.00 78.25 279 ILE A N 1
ATOM 2213 C CA . ILE A 1 279 ? -5.988 10.999 -49.813 1.00 78.25 279 ILE A CA 1
ATOM 2214 C C . ILE A 1 279 ? -5.208 9.803 -49.248 1.00 78.25 279 ILE A C 1
ATOM 2216 O O . ILE A 1 279 ? -5.787 8.738 -49.069 1.00 78.25 279 ILE A O 1
ATOM 2220 N N . ASP A 1 280 ? -3.921 9.973 -48.945 1.00 72.12 280 ASP A N 1
ATOM 2221 C CA . ASP A 1 280 ? -3.078 8.911 -48.393 1.00 72.12 280 ASP A CA 1
ATOM 2222 C C . ASP A 1 280 ? -3.356 8.702 -46.896 1.00 72.12 280 ASP A C 1
ATOM 2224 O O . ASP A 1 280 ? -3.238 7.583 -46.410 1.00 72.12 280 ASP A O 1
ATOM 2228 N N . LEU A 1 281 ? -3.849 9.736 -46.203 1.00 69.81 281 LEU A N 1
ATOM 2229 C CA . LEU A 1 281 ? -4.343 9.653 -44.825 1.00 69.81 281 LEU A CA 1
ATOM 2230 C C . LEU A 1 281 ? -5.687 8.899 -44.742 1.00 69.81 281 LEU A C 1
ATOM 2232 O O . LEU A 1 281 ? -5.890 8.087 -43.846 1.00 69.81 281 LEU A O 1
ATOM 2236 N N . TYR A 1 282 ? -6.589 9.101 -45.711 1.00 72.12 282 TYR A N 1
ATOM 2237 C CA . TYR A 1 282 ? -7.885 8.403 -45.754 1.00 72.12 282 TYR A CA 1
ATOM 2238 C C . TYR A 1 282 ? -7.804 6.943 -46.211 1.00 72.12 282 TYR A C 1
ATOM 2240 O O . TYR A 1 282 ? -8.689 6.167 -45.862 1.00 72.12 282 TYR A O 1
ATOM 2248 N N . LYS A 1 283 ? -6.776 6.540 -46.970 1.00 66.56 283 LYS A N 1
ATOM 2249 C CA . LYS A 1 283 ? -6.614 5.135 -47.395 1.00 66.56 283 LYS A CA 1
ATOM 2250 C C . LYS A 1 283 ? -6.507 4.170 -46.217 1.00 66.56 283 LYS A C 1
ATOM 2252 O O . LYS A 1 283 ? -6.976 3.047 -46.330 1.00 66.56 283 LYS A O 1
ATOM 2257 N N . PHE A 1 284 ? -5.939 4.618 -45.102 1.00 63.03 284 PHE A N 1
ATOM 2258 C CA . PHE A 1 284 ? -5.832 3.824 -43.882 1.00 63.03 284 PHE A CA 1
ATOM 2259 C C . PHE A 1 284 ? -7.186 3.596 -43.180 1.00 63.03 284 PHE A C 1
ATOM 2261 O O . PHE A 1 284 ? -7.379 2.571 -42.545 1.00 63.03 284 PHE A O 1
ATOM 2268 N N . VAL A 1 285 ? -8.156 4.505 -43.338 1.00 58.44 285 VAL A N 1
ATOM 2269 C CA . VAL A 1 285 ? -9.460 4.448 -42.641 1.00 58.44 285 VAL A CA 1
ATOM 2270 C C . VAL A 1 285 ? -10.415 3.394 -43.237 1.00 58.44 285 VAL A C 1
ATOM 2272 O O . VAL A 1 285 ? -11.441 3.088 -42.638 1.00 58.44 285 VAL A O 1
ATOM 2275 N N . PHE A 1 286 ? -10.104 2.844 -44.417 1.00 52.91 286 PHE A N 1
ATOM 2276 C CA . PHE A 1 286 ? -10.973 1.914 -45.156 1.00 52.91 286 PHE A CA 1
ATOM 2277 C C . PHE A 1 286 ? -1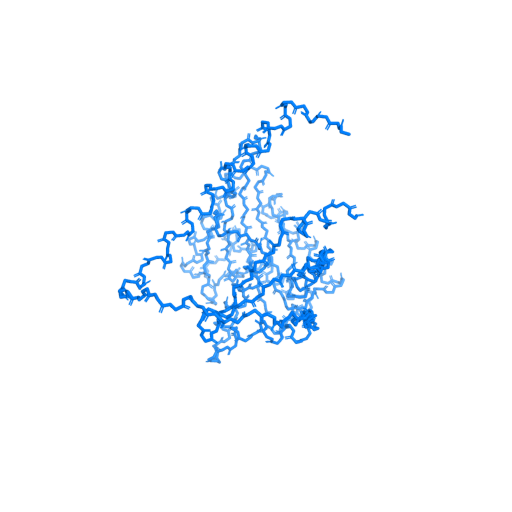0.350 0.526 -45.407 1.00 52.91 286 PHE A C 1
ATOM 2279 O O . PHE A 1 286 ? -10.828 -0.190 -46.290 1.00 52.91 286 PHE A O 1
ATOM 2286 N N . VAL A 1 287 ? -9.297 0.163 -44.666 1.00 46.97 287 VAL A N 1
ATOM 2287 C CA . VAL A 1 287 ? -8.787 -1.221 -44.574 1.00 46.97 287 VAL A CA 1
ATOM 2288 C C . VAL A 1 287 ? -9.450 -1.902 -43.386 1.00 46.97 287 VAL A C 1
ATOM 2290 O O . VAL A 1 287 ? -9.902 -3.052 -43.565 1.00 46.97 287 VAL A O 1
#

Mean predicted aligned error: 16.44 Å

Radius of gyration: 27.27 Å; Cα contacts (8 Å, |Δi|>4): 303; chains: 1; bounding box: 51×57×82 Å

Nearest PDB structures (foldseek):
  2xj9-assembly1_B  TM=4.332E-01  e=1.720E+00  Caulobacter vibrioides
  3thy-assembly1_B  TM=3.559E-01  e=4.725E+00  Homo sapiens
  8rz7-assembly1_B  TM=1.762E-01  e=1.527E+00  Homo sapiens
  8r7v-assembly1_A  TM=1.800E-01  e=1.204E+00  Homo sapiens
  7n1o-assembly1_A  TM=2.785E-01  e=7.601E+00  Homo sapiens

Secondary structure (DSSP, 8-state):
--PPPHHHHHHHHHHHHHHHHHHHHHGGGTTTS-------------------------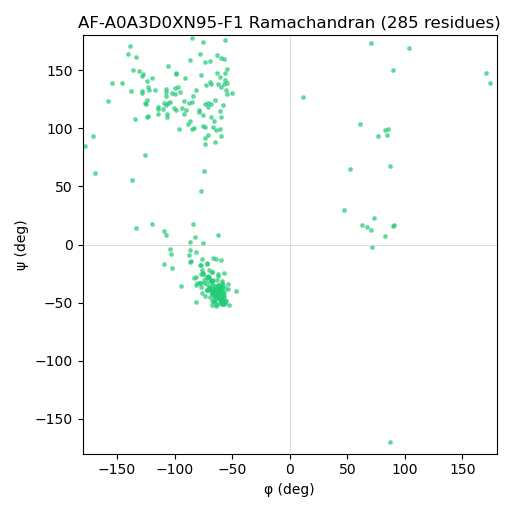--PPPPHHHHHHHHHHHHHTT---HHHHHHHHHHHHHHHHH-S-STTEEEEE--SSSSTT-SEEEEE---S--TT-PPP--EEEEEEE-TTS---SHHHHHHHHHHHHHHHTT------HHHHHHHHHHHHHHHH--TT-EEEEEEEESSPP-HHHHHHHHHHHHHHHHHH-TTEEEEEEEHHHHHHHHHHHHTS--------EEEEE-SSS-EEEEE-HHHHHHGGG-

pLDDT: mean 72.3, std 22.71, range [25.66, 97.5]